Protein AF-A0A7X9G6Z9-F1 (afdb_monomer_lite)

Secondary structure (DSSP, 8-state):
-HHHHGGGGGGEEEEEEEE---TT---EEEEEEEEET--S--SGGGBS-GGGS-TTEEEEEES--TTS-SSB-SSTTHHHHHHHHHHTT-HHHHHHHHHHEEE--EE-TT-BEE----TTTTGGGGG---EEEEESTHHHHHHHHHSPTT--EEEESBHHHHHHHHHTTT-----PPPPPS-SEEEEE--S-HHHHHHHHHHH--SEEEEEE-GGGHHHHHHHHHHHTTTSEEEEEE--TT-HHHHHHHHHHHHHS-TT--EEEE-SSS-HHHHHHHHHHHHHHT-EEEE--TTPPTTEEEEEE--S-TTSPPEEEEEE---S-HHHHTTB-HHHHH-TT--PPTT----HHHHHHHHBPPTT---

Foldseek 3Di:
DVVLCVVQPLQKAKAWEWAPAAPPRHIWTKIKIKTFQDPDDALQVQEPDNPLADPRIGIDMDGDPPPHDSHGDWQQCSLRRNQRVVCSNPVLLRCLRRPAEYETFHADPVFFTHATDCPCVQVCLVVDQHEYEHADDPGQVVSVVRHDDNHHYDHGGGSVRVSQCSNVVNANADADELDAAAAEEEEEAAQQVLQSVLVCQQRQHQEYEYEDEPVCVLVLVLCCVQCCVRHHYHYHYDHLPDLVRLLVVLLVVLPPDPPGQYEYEPQHGDPSNSVSNVNSCLVSQHKYKYCDLPDDQQKIKIWGNVDDSPDDIRIHIYGGGPRPPVQVQFFQSVLSSDPPNGDDPPDRDHNVSVCPSGGDDPPPDD

Sequence (366 aa):
SLRDLLPFADKTAMVVFPLAGQSGHPPALARLYLLQDYPGKSSRDRFTFTTVIPENCAILLAGVPETSGEQIEGDSWQLAARLAQAAIHEPDLRLTLGAAWVCTGAVDVRGAVTQVQLGNKPELTRRSNRRWLLPEDENFADWSRAAEPGANGFAVRNLAEALTYVRECGIVPHQFVFPEDVDELHVLLGNALPPVLAVCMQIFPKRLCLWYSEKTRPHAEVLEKVLDALSKVELHAVPSDNMAVVEVRMRERLLESDGCFRLVNITGGNRMMGFAAMLAARHCRISLVYRDIDAQDEQLEMIDFTNDPNLLPRNGKILGNNCPEKWRKKINWKKLYDRQTQPKPGTAPTPEWLREILWKTDGQNS

pLDDT: mean 86.32, std 11.15, range [38.25, 98.0]

Structure (mmCIF, N/CA/C/O backbone):
data_AF-A0A7X9G6Z9-F1
#
_entry.id   AF-A0A7X9G6Z9-F1
#
loop_
_atom_site.group_PDB
_atom_site.id
_atom_site.type_symbol
_atom_site.label_atom_id
_atom_site.label_alt_id
_atom_site.label_comp_id
_atom_site.label_asym_id
_atom_site.label_entity_id
_atom_site.label_seq_id
_atom_site.pdbx_PDB_ins_code
_atom_site.Cartn_x
_atom_site.Cartn_y
_atom_site.Cartn_z
_atom_site.occupancy
_atom_site.B_iso_or_equiv
_atom_site.auth_seq_id
_atom_site.auth_comp_id
_atom_site.auth_asym_id
_atom_site.auth_atom_id
_atom_site.pdbx_PDB_model_num
ATOM 1 N N . SER A 1 1 ? 16.890 14.102 -39.617 1.00 60.59 1 SER A N 1
ATOM 2 C CA . SER A 1 1 ? 17.101 15.173 -38.619 1.00 60.59 1 SER A CA 1
ATOM 3 C C . SER A 1 1 ? 16.066 15.029 -37.503 1.00 60.59 1 SER A C 1
ATOM 5 O O . SER A 1 1 ? 15.041 14.405 -37.739 1.00 60.59 1 SER A O 1
ATOM 7 N N . LEU A 1 2 ? 16.291 15.578 -36.299 1.00 56.03 2 LEU A N 1
ATOM 8 C CA . LEU A 1 2 ? 15.273 15.568 -35.224 1.00 56.03 2 LEU A CA 1
ATOM 9 C C . LEU A 1 2 ? 13.960 16.250 -35.651 1.00 56.03 2 LEU A C 1
ATOM 11 O O . LEU A 1 2 ? 12.893 15.844 -35.204 1.00 56.03 2 LEU A O 1
ATOM 15 N N . ARG A 1 3 ? 14.027 17.242 -36.554 1.00 69.19 3 ARG A N 1
ATOM 16 C CA . ARG A 1 3 ? 12.840 17.902 -37.119 1.00 69.19 3 ARG A CA 1
ATOM 17 C C . ARG A 1 3 ? 12.003 16.963 -37.985 1.00 69.19 3 ARG A C 1
ATOM 19 O O . ARG A 1 3 ? 10.786 17.077 -37.970 1.00 69.19 3 ARG A O 1
ATOM 26 N N . ASP A 1 4 ? 12.637 16.008 -38.659 1.00 72.12 4 ASP A N 1
ATOM 27 C CA . ASP A 1 4 ? 11.953 15.047 -39.538 1.00 72.12 4 ASP A CA 1
ATOM 28 C C . ASP A 1 4 ? 11.171 13.992 -38.733 1.00 72.12 4 ASP A C 1
ATOM 30 O O . ASP A 1 4 ? 10.306 13.314 -39.277 1.00 72.12 4 ASP A O 1
ATOM 34 N N . LEU A 1 5 ? 11.456 13.868 -37.430 1.00 73.75 5 LEU A N 1
ATOM 35 C CA . LEU A 1 5 ? 10.774 12.954 -36.509 1.00 73.75 5 LEU A CA 1
ATOM 36 C C . LEU A 1 5 ? 9.624 13.625 -35.741 1.00 73.75 5 LEU A C 1
ATOM 38 O O . LEU A 1 5 ? 8.768 12.925 -35.207 1.00 73.75 5 LEU A O 1
ATOM 42 N N . LEU A 1 6 ? 9.572 14.965 -35.697 1.00 78.50 6 LEU A N 1
ATOM 43 C CA . LEU A 1 6 ? 8.518 15.710 -34.992 1.00 78.50 6 LEU A CA 1
ATOM 44 C C . LEU A 1 6 ? 7.095 15.365 -35.465 1.00 78.50 6 LEU A C 1
ATOM 46 O O . LEU A 1 6 ? 6.240 15.205 -34.596 1.00 78.50 6 LEU A O 1
ATOM 50 N N . PRO A 1 7 ? 6.821 15.183 -36.776 1.00 85.19 7 PRO A N 1
ATOM 51 C CA . PRO A 1 7 ? 5.487 14.799 -37.246 1.00 85.19 7 PRO A CA 1
ATOM 52 C C . PRO A 1 7 ? 5.017 13.417 -36.774 1.00 85.19 7 PRO A C 1
ATOM 54 O O . PRO A 1 7 ? 3.853 13.091 -36.953 1.00 85.19 7 PRO A O 1
ATOM 57 N N . PHE A 1 8 ? 5.916 12.606 -36.207 1.00 84.81 8 PHE A N 1
ATOM 58 C CA . PHE A 1 8 ? 5.635 11.255 -35.720 1.00 84.81 8 PHE A CA 1
ATOM 59 C C . PHE A 1 8 ? 5.736 11.156 -34.194 1.00 84.81 8 PHE A C 1
ATOM 61 O O . PHE A 1 8 ? 5.630 10.060 -33.641 1.00 84.81 8 PHE A O 1
ATOM 68 N N . ALA A 1 9 ? 5.979 12.266 -33.487 1.00 82.62 9 ALA A N 1
ATOM 69 C CA . ALA A 1 9 ? 6.211 12.259 -32.043 1.00 82.62 9 ALA A CA 1
ATOM 70 C C . ALA A 1 9 ? 5.008 11.702 -31.259 1.00 82.62 9 ALA A C 1
ATOM 72 O O . ALA A 1 9 ? 5.174 10.983 -30.274 1.00 82.62 9 ALA A O 1
ATOM 73 N N . ASP A 1 10 ? 3.793 11.972 -31.733 1.00 85.69 10 ASP A N 1
ATOM 74 C CA . ASP A 1 10 ? 2.532 11.460 -31.194 1.00 85.69 10 ASP A CA 1
ATOM 75 C C . ASP A 1 10 ? 2.274 9.977 -31.522 1.00 85.69 10 ASP A C 1
ATOM 77 O O . ASP A 1 10 ? 1.371 9.378 -30.938 1.00 85.69 10 ASP A O 1
ATOM 81 N N . LYS A 1 11 ? 3.090 9.380 -32.394 1.00 88.19 11 LYS A N 1
ATOM 82 C CA . LYS A 1 11 ? 3.075 7.969 -32.804 1.00 88.19 11 LYS A CA 1
ATOM 83 C C . LYS A 1 11 ? 4.368 7.230 -32.447 1.00 88.19 11 LYS A C 1
ATOM 85 O O . LYS A 1 11 ? 4.677 6.181 -33.016 1.00 88.19 11 LYS A O 1
ATOM 90 N N . THR A 1 12 ? 5.149 7.797 -31.531 1.00 89.94 12 THR A N 1
ATOM 91 C CA . THR A 1 12 ? 6.453 7.267 -31.137 1.00 89.94 12 THR A CA 1
ATOM 92 C C . THR A 1 12 ? 6.462 6.895 -29.663 1.00 89.94 12 THR A C 1
ATOM 94 O O . THR A 1 12 ? 6.092 7.701 -28.811 1.00 89.94 12 THR A O 1
ATOM 97 N N . ALA A 1 13 ? 6.963 5.705 -29.348 1.00 93.31 13 ALA A N 1
ATOM 98 C CA . ALA A 1 13 ? 7.302 5.307 -27.987 1.00 93.31 13 ALA A CA 1
ATOM 99 C C . ALA A 1 13 ? 8.809 5.074 -27.861 1.00 93.31 13 ALA A C 1
ATOM 101 O O . ALA A 1 13 ? 9.448 4.549 -28.772 1.00 93.31 13 ALA A O 1
ATOM 102 N N . MET A 1 14 ? 9.377 5.456 -26.717 1.00 93.00 14 MET A N 1
ATOM 103 C CA . MET A 1 14 ? 10.774 5.199 -26.380 1.00 93.00 14 MET A CA 1
ATOM 104 C C . MET A 1 14 ? 10.834 4.238 -25.200 1.00 93.00 14 MET A C 1
ATOM 106 O O . MET A 1 14 ? 10.111 4.402 -24.220 1.00 93.00 14 MET A O 1
ATOM 110 N N . VAL A 1 15 ? 11.750 3.284 -25.263 1.00 94.81 15 VAL A N 1
ATOM 111 C CA . VAL A 1 15 ? 12.061 2.379 -24.160 1.00 94.81 15 VAL A CA 1
ATOM 112 C C . VAL A 1 15 ? 13.569 2.183 -24.063 1.00 94.81 15 VAL A C 1
ATOM 114 O O . VAL A 1 15 ? 14.289 2.282 -25.059 1.00 94.81 15 VAL A O 1
ATOM 117 N N . VAL A 1 16 ? 14.061 1.920 -22.856 1.00 95.25 16 VAL A N 1
ATOM 118 C CA . VAL A 1 16 ? 15.476 1.626 -22.609 1.00 95.25 16 VAL A CA 1
ATOM 119 C C . VAL A 1 16 ? 15.638 0.142 -22.322 1.00 95.25 16 VAL A C 1
ATOM 121 O O . VAL A 1 16 ? 14.871 -0.421 -21.544 1.00 95.25 16 VAL A O 1
ATOM 124 N N . PHE A 1 17 ? 16.649 -0.485 -22.916 1.00 94.00 17 PHE A N 1
ATOM 125 C CA . PHE A 1 17 ? 16.982 -1.888 -22.679 1.00 94.00 17 PHE A CA 1
ATOM 126 C C . PHE A 1 17 ? 18.501 -2.067 -22.518 1.00 94.00 17 PHE A C 1
ATOM 128 O O . PHE A 1 17 ? 19.280 -1.250 -23.026 1.00 94.00 17 PHE A O 1
ATOM 135 N N . PRO A 1 18 ? 18.953 -3.103 -21.791 1.00 92.88 18 PRO A N 1
ATOM 136 C CA . PRO A 1 18 ? 20.371 -3.391 -21.651 1.00 92.88 18 PRO A CA 1
ATOM 137 C C . PRO A 1 18 ? 20.918 -4.044 -22.922 1.00 92.88 18 PRO A C 1
ATOM 139 O O . PRO A 1 18 ? 20.377 -5.036 -23.411 1.00 92.88 18 PRO A O 1
ATOM 142 N N . LEU A 1 19 ? 22.028 -3.506 -23.418 1.00 88.44 19 LEU A N 1
ATOM 143 C CA . LEU A 1 19 ? 22.793 -4.053 -24.528 1.00 88.44 19 LEU A CA 1
ATOM 144 C C . LEU A 1 19 ? 24.063 -4.726 -23.990 1.00 88.44 19 LEU A C 1
ATOM 146 O O . LEU A 1 19 ? 24.794 -4.157 -23.168 1.00 88.44 19 LEU A O 1
ATOM 150 N N . ALA A 1 20 ? 24.314 -5.953 -24.448 1.00 83.06 20 ALA A N 1
ATOM 151 C CA . ALA A 1 20 ? 25.543 -6.679 -24.153 1.00 83.06 20 ALA A CA 1
ATOM 152 C C . ALA A 1 20 ? 26.766 -5.930 -24.711 1.00 83.06 20 ALA A C 1
ATOM 154 O O . ALA A 1 20 ? 26.680 -5.266 -25.744 1.00 83.06 20 ALA A O 1
ATOM 155 N N . GLY A 1 21 ? 27.911 -6.036 -24.032 1.00 75.88 21 GLY A N 1
ATOM 156 C CA . GLY A 1 21 ? 29.173 -5.600 -24.628 1.00 75.88 21 GLY A CA 1
ATOM 157 C C . GLY A 1 21 ? 29.530 -6.517 -25.799 1.00 75.88 21 GLY A C 1
ATOM 158 O O . GLY A 1 21 ? 29.488 -7.735 -25.649 1.00 75.88 21 GLY A O 1
ATOM 159 N N . GLN A 1 22 ? 29.861 -5.946 -26.956 1.00 71.69 22 GLN A N 1
ATOM 160 C CA . GLN A 1 22 ? 30.241 -6.687 -28.163 1.00 71.69 22 GLN A CA 1
ATOM 161 C C . GLN A 1 22 ? 31.460 -6.034 -28.820 1.00 71.69 22 GLN A C 1
ATOM 163 O O . GLN A 1 22 ? 31.615 -4.813 -28.774 1.00 71.69 22 GLN A O 1
ATOM 168 N N . SER A 1 23 ? 32.330 -6.845 -29.429 1.00 69.44 23 SER A N 1
ATOM 169 C CA . SER A 1 23 ? 33.489 -6.386 -30.216 1.00 69.44 23 SER A CA 1
ATOM 170 C C . SER A 1 23 ? 34.418 -5.404 -29.481 1.00 69.44 23 SER A C 1
ATOM 172 O O . SER A 1 23 ? 34.897 -4.435 -30.060 1.00 69.44 23 SER A O 1
ATOM 174 N N . GLY A 1 24 ? 34.655 -5.631 -28.184 1.00 68.25 24 GLY A N 1
ATOM 175 C CA . GLY A 1 24 ? 35.504 -4.769 -27.349 1.00 68.25 24 GLY A CA 1
ATOM 176 C C . GLY A 1 24 ? 34.810 -3.524 -26.783 1.00 68.25 24 GLY A C 1
ATOM 177 O O . GLY A 1 24 ? 35.441 -2.759 -26.056 1.00 68.25 24 GLY A O 1
ATOM 178 N N . HIS A 1 25 ? 33.515 -3.325 -27.055 1.00 76.44 25 HIS A N 1
ATOM 179 C CA . HIS A 1 25 ? 32.735 -2.244 -26.455 1.00 76.44 25 HIS A CA 1
ATOM 180 C C . HIS A 1 25 ? 32.121 -2.640 -25.114 1.00 76.44 25 HIS A C 1
ATOM 182 O O . HIS A 1 25 ? 31.661 -3.775 -24.950 1.00 76.44 25 HIS A O 1
ATOM 188 N N . PRO A 1 26 ? 32.058 -1.699 -24.154 1.00 82.50 26 PRO A N 1
ATOM 189 C CA . PRO A 1 26 ? 31.458 -1.973 -22.867 1.00 82.50 26 PRO A CA 1
ATOM 190 C C . PRO A 1 26 ? 29.929 -2.116 -22.974 1.00 82.50 26 PRO A C 1
ATOM 192 O O . PRO A 1 26 ? 29.302 -1.502 -23.842 1.00 82.50 26 PRO A O 1
ATOM 195 N N . PRO A 1 27 ? 29.322 -2.847 -22.025 1.00 86.50 27 PRO A N 1
ATOM 196 C CA . PRO A 1 27 ? 27.894 -2.800 -21.717 1.00 86.50 27 PRO A CA 1
ATOM 197 C C . PRO A 1 27 ? 27.281 -1.396 -21.795 1.00 86.50 27 PRO A C 1
ATOM 199 O O . PRO A 1 27 ? 27.836 -0.440 -21.237 1.00 86.50 27 PRO A O 1
ATOM 202 N N . ALA A 1 28 ? 26.094 -1.274 -22.391 1.00 89.19 28 ALA A N 1
ATOM 203 C CA . ALA A 1 28 ? 25.387 0.003 -22.489 1.00 89.19 28 ALA A CA 1
ATOM 204 C C . ALA A 1 28 ? 23.875 -0.133 -22.266 1.00 89.19 28 ALA A C 1
ATOM 206 O O . ALA A 1 28 ? 23.294 -1.203 -22.420 1.00 89.19 28 ALA A O 1
ATOM 207 N N . LEU A 1 29 ? 23.232 0.984 -21.920 1.00 91.88 29 LEU A N 1
ATOM 208 C CA . LEU A 1 29 ? 21.777 1.118 -21.960 1.00 91.88 29 LEU A CA 1
ATOM 209 C C . LEU A 1 29 ? 21.393 1.750 -23.298 1.00 91.88 29 LEU A C 1
ATOM 211 O O . LEU A 1 29 ? 21.640 2.938 -23.521 1.00 91.88 29 LEU A O 1
ATOM 215 N N . ALA A 1 30 ? 20.810 0.949 -24.184 1.00 91.44 30 ALA A N 1
ATOM 216 C CA . ALA A 1 30 ? 20.367 1.388 -25.497 1.00 91.44 30 ALA A CA 1
ATOM 217 C C . ALA A 1 30 ? 18.920 1.889 -25.437 1.00 91.44 30 ALA A C 1
ATOM 219 O O . ALA A 1 30 ? 18.111 1.432 -24.628 1.00 91.44 30 ALA A O 1
ATOM 220 N N . ARG A 1 31 ? 18.590 2.843 -26.308 1.00 92.38 31 ARG A N 1
ATOM 221 C CA . ARG A 1 31 ? 17.231 3.364 -26.480 1.00 92.38 31 ARG A CA 1
ATOM 222 C C . ARG A 1 31 ? 16.647 2.798 -27.761 1.00 92.38 31 ARG A C 1
ATOM 224 O O . ARG A 1 31 ? 17.235 2.972 -28.829 1.00 92.38 31 ARG A O 1
ATOM 231 N N . LEU A 1 32 ? 15.490 2.164 -27.639 1.00 92.12 32 LEU A N 1
ATOM 232 C CA . LEU A 1 32 ? 14.662 1.737 -28.753 1.00 92.12 32 LEU A CA 1
ATOM 233 C C . LEU A 1 32 ? 13.533 2.750 -28.914 1.00 92.12 32 LEU A C 1
ATOM 235 O O . LEU A 1 32 ? 12.763 2.984 -27.984 1.00 92.12 32 LEU A O 1
ATOM 239 N N . TYR A 1 33 ? 13.453 3.346 -30.096 1.00 91.38 33 TYR A N 1
ATOM 240 C CA . TYR A 1 33 ? 12.330 4.166 -30.521 1.00 91.38 33 TYR A CA 1
ATOM 241 C C . TYR A 1 33 ? 11.495 3.340 -31.483 1.00 91.38 33 TYR A C 1
ATOM 243 O O . TYR A 1 33 ? 12.011 2.875 -32.499 1.00 91.38 33 TYR A O 1
ATOM 251 N N . LEU A 1 34 ? 10.223 3.159 -31.158 1.00 91.69 34 LEU A N 1
ATOM 252 C CA . LEU A 1 34 ? 9.259 2.500 -32.022 1.00 91.69 34 LEU A CA 1
ATOM 253 C C . LEU A 1 34 ? 8.337 3.566 -32.609 1.00 91.69 34 LEU A C 1
ATOM 255 O O . LEU A 1 34 ? 7.691 4.287 -31.851 1.00 91.69 34 LEU A O 1
ATOM 259 N N . LEU A 1 35 ? 8.317 3.681 -33.937 1.00 91.44 35 LEU A N 1
ATOM 260 C CA . LEU A 1 35 ? 7.574 4.704 -34.672 1.00 91.44 35 LEU A CA 1
ATOM 261 C C . LEU A 1 35 ? 6.552 4.035 -35.586 1.00 91.44 35 LEU A C 1
ATOM 263 O O . LEU A 1 35 ? 6.925 3.227 -36.437 1.00 91.44 35 LEU A O 1
ATOM 267 N N . GLN A 1 36 ? 5.280 4.388 -35.440 1.00 89.50 36 GLN A N 1
ATOM 268 C CA . GLN A 1 36 ? 4.219 3.887 -36.313 1.00 89.50 36 GLN A CA 1
ATOM 269 C C . GLN A 1 36 ? 4.151 4.684 -37.626 1.00 89.50 36 GLN A C 1
ATOM 271 O O . GLN A 1 36 ? 4.255 5.911 -37.618 1.00 89.50 36 GLN A O 1
ATOM 276 N N . ASP A 1 37 ? 3.951 3.982 -38.746 1.00 86.62 37 ASP A N 1
ATOM 277 C CA . ASP A 1 37 ? 3.788 4.535 -40.102 1.00 86.62 37 ASP A CA 1
ATOM 278 C C . ASP A 1 37 ? 4.976 5.395 -40.587 1.00 86.62 37 ASP A C 1
ATOM 280 O O . ASP A 1 37 ? 4.817 6.301 -41.408 1.00 86.62 37 ASP A O 1
ATOM 284 N N . TYR A 1 38 ? 6.182 5.140 -40.073 1.00 85.62 38 TYR A N 1
ATOM 285 C CA . TYR A 1 38 ? 7.373 5.908 -40.433 1.00 85.62 38 TYR A CA 1
ATOM 286 C C . TYR A 1 38 ? 7.934 5.474 -41.802 1.00 85.62 38 TYR A C 1
ATOM 288 O O . TYR A 1 38 ? 8.296 4.307 -41.964 1.00 85.62 38 TYR A O 1
ATOM 296 N N . PRO A 1 39 ? 8.081 6.393 -42.778 1.00 79.94 39 PRO A N 1
ATOM 297 C CA . PRO A 1 39 ? 8.507 6.058 -44.140 1.00 79.94 39 PRO A CA 1
ATOM 298 C C . PRO A 1 39 ? 10.034 5.953 -44.314 1.00 79.94 39 PRO A C 1
ATOM 300 O O . PRO A 1 39 ? 10.512 5.670 -45.411 1.00 79.94 39 PRO A O 1
ATOM 303 N N . GLY A 1 40 ? 10.818 6.257 -43.275 1.00 83.12 40 GLY A N 1
ATOM 304 C CA . GLY A 1 40 ? 12.279 6.273 -43.351 1.00 83.12 40 GLY A CA 1
ATOM 305 C C . GLY A 1 40 ? 12.937 4.916 -43.076 1.00 83.12 40 GLY A C 1
ATOM 306 O O . GLY A 1 40 ? 12.281 3.900 -42.860 1.00 83.12 40 GLY A O 1
ATOM 307 N N . LYS A 1 41 ? 14.277 4.906 -43.054 1.00 82.12 41 LYS A N 1
ATOM 308 C CA . LYS A 1 41 ? 15.063 3.693 -42.768 1.00 82.12 41 LYS A CA 1
ATOM 309 C C . LYS A 1 41 ? 14.812 3.188 -41.343 1.00 82.12 41 LYS A C 1
ATOM 311 O O . LYS A 1 41 ? 14.820 3.978 -40.402 1.00 82.12 41 LYS A O 1
ATOM 316 N N . SER A 1 42 ? 14.654 1.874 -41.208 1.00 85.94 42 SER A N 1
ATOM 317 C CA . SER A 1 42 ? 14.444 1.166 -39.943 1.00 85.94 42 SER A CA 1
ATOM 318 C C . SER A 1 42 ? 15.696 0.379 -39.560 1.00 85.94 42 SER A C 1
ATOM 320 O O . SER A 1 42 ? 16.355 -0.203 -40.416 1.00 85.94 42 SER A O 1
ATOM 322 N N . SER A 1 43 ? 15.993 0.312 -38.266 1.00 86.00 43 SER A N 1
ATOM 323 C CA . SER A 1 43 ? 17.024 -0.546 -37.675 1.00 86.00 43 SER A CA 1
ATOM 324 C C . SER A 1 43 ? 16.517 -1.963 -37.380 1.00 86.00 43 SER A C 1
ATOM 326 O O . SER A 1 43 ? 17.190 -2.706 -36.671 1.00 86.00 43 SER A O 1
ATOM 328 N N . ARG A 1 44 ? 15.328 -2.339 -37.876 1.00 82.62 44 ARG A N 1
ATOM 329 C CA . ARG A 1 44 ? 14.713 -3.661 -37.663 1.00 82.62 44 ARG A CA 1
ATOM 330 C C . ARG A 1 44 ? 15.646 -4.816 -38.032 1.00 82.62 44 ARG A C 1
ATOM 332 O O . ARG A 1 44 ? 15.732 -5.765 -37.264 1.00 82.62 44 ARG A O 1
ATOM 339 N N . ASP A 1 45 ? 16.380 -4.696 -39.133 1.00 81.06 45 ASP A N 1
ATOM 340 C CA . ASP A 1 45 ? 17.254 -5.766 -39.644 1.00 81.06 45 ASP A CA 1
ATOM 341 C C . ASP A 1 45 ? 18.489 -6.010 -38.766 1.00 81.06 45 ASP A C 1
ATOM 343 O O . ASP A 1 45 ? 19.183 -7.013 -38.916 1.00 81.06 45 ASP A O 1
ATOM 347 N N . ARG A 1 46 ? 18.746 -5.116 -37.802 1.00 81.81 46 ARG A N 1
ATOM 348 C CA . ARG A 1 46 ? 19.775 -5.323 -36.782 1.00 81.81 46 ARG A CA 1
ATOM 349 C C . ARG A 1 46 ? 19.351 -6.339 -35.724 1.00 81.81 46 ARG A C 1
ATOM 351 O O . ARG A 1 46 ? 20.192 -6.736 -34.934 1.00 81.81 46 ARG A O 1
ATOM 358 N N . PHE A 1 47 ? 18.085 -6.747 -35.657 1.00 80.44 47 PHE A N 1
ATOM 359 C CA . PHE A 1 47 ? 17.601 -7.715 -34.673 1.00 80.44 47 PHE A CA 1
ATOM 360 C C . PHE A 1 47 ? 17.367 -9.079 -35.317 1.00 80.44 47 PHE A C 1
ATOM 362 O O . PHE A 1 47 ? 16.674 -9.186 -36.324 1.00 80.44 47 PHE A O 1
ATOM 369 N N . THR A 1 48 ? 17.892 -10.136 -34.702 1.00 66.25 48 THR A N 1
ATOM 370 C CA . THR A 1 48 ? 17.881 -11.494 -35.269 1.00 66.25 48 THR A CA 1
ATOM 371 C C . THR A 1 48 ? 16.497 -12.172 -35.257 1.00 66.25 48 THR A C 1
ATOM 373 O O . THR A 1 48 ? 16.312 -13.171 -35.945 1.00 66.25 48 THR A O 1
ATOM 376 N N . PHE A 1 49 ? 15.500 -11.624 -34.541 1.00 60.72 49 PHE A N 1
ATOM 377 C CA . PHE A 1 49 ? 14.152 -12.209 -34.397 1.00 60.72 49 PHE A CA 1
ATOM 378 C C . PHE A 1 49 ? 13.041 -11.141 -34.419 1.00 60.72 49 PHE A C 1
ATOM 380 O O . PHE A 1 49 ? 12.629 -10.628 -33.384 1.00 60.72 49 PHE A O 1
ATOM 387 N N . THR A 1 50 ? 12.535 -10.774 -35.600 1.00 59.44 50 THR A N 1
ATOM 388 C CA . THR A 1 50 ? 11.668 -9.587 -35.792 1.00 59.44 50 THR A CA 1
ATOM 389 C C . THR A 1 50 ? 10.158 -9.835 -35.694 1.00 59.44 50 THR A C 1
ATOM 391 O O . THR A 1 50 ? 9.390 -8.873 -35.756 1.00 59.44 50 THR A O 1
ATOM 394 N N . THR A 1 51 ? 9.702 -11.075 -35.475 1.00 62.69 51 THR A N 1
ATOM 395 C CA . THR A 1 51 ? 8.264 -11.444 -35.432 1.00 62.69 51 THR A CA 1
ATOM 396 C C . THR A 1 51 ? 7.475 -10.766 -34.303 1.00 62.69 51 THR A C 1
ATOM 398 O O . THR A 1 51 ? 6.246 -10.777 -34.293 1.00 62.69 51 THR A O 1
ATOM 401 N N . VAL A 1 52 ? 8.178 -10.147 -33.355 1.00 65.50 52 VAL A N 1
ATOM 402 C CA . VAL A 1 52 ? 7.626 -9.458 -32.184 1.00 65.50 52 VAL A CA 1
ATOM 403 C C . VAL A 1 52 ? 7.051 -8.076 -32.538 1.00 65.50 52 VAL A C 1
ATOM 405 O O . VAL A 1 52 ? 6.185 -7.580 -31.819 1.00 65.50 52 VAL A O 1
ATOM 408 N N . ILE A 1 53 ? 7.493 -7.444 -33.633 1.00 74.44 53 ILE A N 1
ATOM 409 C CA . ILE A 1 53 ? 7.166 -6.044 -33.946 1.00 74.44 53 ILE A CA 1
ATOM 410 C C . ILE A 1 53 ? 6.359 -5.952 -35.252 1.00 74.44 53 ILE A C 1
ATOM 412 O O . ILE A 1 53 ? 6.896 -6.332 -36.294 1.00 74.44 53 ILE A O 1
ATOM 416 N N . PRO A 1 54 ? 5.140 -5.371 -35.241 1.00 80.62 54 PRO A N 1
ATOM 417 C CA . PRO A 1 54 ? 4.289 -5.233 -36.426 1.00 80.62 54 PRO A CA 1
ATOM 418 C C . PRO A 1 54 ? 4.972 -4.538 -37.603 1.00 80.62 54 PRO A C 1
ATOM 420 O O . PRO A 1 54 ? 5.682 -3.552 -37.409 1.00 80.62 54 PRO A O 1
ATOM 423 N N . GLU A 1 55 ? 4.721 -4.994 -38.831 1.00 81.31 55 GLU A N 1
ATOM 424 C CA . GLU A 1 55 ? 5.371 -4.474 -40.046 1.00 81.31 55 GLU A CA 1
ATOM 425 C C . GLU A 1 55 ? 5.232 -2.956 -40.212 1.00 81.31 55 GLU A C 1
ATOM 427 O O . GLU A 1 55 ? 6.198 -2.304 -40.606 1.00 81.31 55 GLU A O 1
ATOM 432 N N . ASN A 1 56 ? 4.089 -2.391 -39.806 1.00 84.88 56 ASN A N 1
ATOM 433 C CA . ASN A 1 56 ? 3.795 -0.957 -39.853 1.00 84.88 56 ASN A CA 1
ATOM 434 C C . ASN A 1 56 ? 4.569 -0.106 -38.825 1.00 84.88 56 ASN A C 1
ATOM 436 O O . ASN A 1 56 ? 4.371 1.107 -38.762 1.00 84.88 56 ASN A O 1
ATOM 440 N N . CYS A 1 57 ? 5.424 -0.717 -38.004 1.00 86.94 57 CYS A N 1
ATOM 441 C CA . CYS A 1 57 ? 6.301 -0.020 -37.071 1.00 86.94 57 CYS A CA 1
ATOM 442 C C . CYS A 1 57 ? 7.758 -0.057 -37.552 1.00 86.94 57 CYS A C 1
ATOM 444 O O . CYS A 1 57 ? 8.294 -1.119 -37.877 1.00 86.94 57 CYS A O 1
ATOM 446 N N . ALA A 1 58 ? 8.423 1.095 -37.526 1.00 88.81 58 ALA A N 1
ATOM 447 C CA . ALA A 1 58 ? 9.865 1.214 -37.699 1.00 88.81 58 ALA A CA 1
ATOM 448 C C . ALA A 1 58 ? 10.571 1.276 -36.341 1.00 88.81 58 ALA A C 1
ATOM 450 O O . ALA A 1 58 ? 10.026 1.796 -35.365 1.00 88.81 58 ALA A O 1
ATOM 451 N N . ILE A 1 59 ? 11.807 0.779 -36.292 1.00 88.62 59 ILE A N 1
ATOM 452 C CA . ILE A 1 59 ? 12.655 0.847 -35.102 1.00 88.62 59 ILE A CA 1
ATOM 453 C C . ILE A 1 59 ? 13.805 1.798 -35.382 1.00 88.62 59 ILE A C 1
ATOM 455 O O . ILE A 1 59 ? 14.494 1.637 -36.384 1.00 88.62 59 ILE A O 1
ATOM 459 N N . LEU A 1 60 ? 14.076 2.728 -34.475 1.00 88.75 60 LEU A N 1
ATOM 460 C CA . LEU A 1 60 ? 15.331 3.472 -34.449 1.00 88.75 60 LEU A CA 1
ATOM 461 C C . LEU A 1 60 ? 16.066 3.165 -33.149 1.00 88.75 60 LEU A C 1
ATOM 463 O O . LEU A 1 60 ? 15.457 3.030 -32.087 1.00 88.75 60 LEU A O 1
ATOM 467 N N . LEU A 1 61 ? 17.388 3.058 -33.238 1.00 87.69 61 LEU A N 1
ATOM 468 C CA . LEU A 1 61 ? 18.241 2.758 -32.095 1.00 87.69 61 LEU A CA 1
ATOM 469 C C . LEU A 1 61 ? 19.166 3.926 -31.807 1.00 87.69 61 LEU A C 1
ATOM 471 O O . LEU A 1 61 ? 19.767 4.487 -32.721 1.00 87.69 61 LEU A O 1
ATOM 475 N N . ALA A 1 62 ? 19.303 4.260 -30.529 1.00 85.94 62 ALA A N 1
ATOM 476 C CA . ALA A 1 62 ? 20.278 5.229 -30.051 1.00 85.94 62 ALA A CA 1
ATOM 477 C C . ALA A 1 62 ? 21.043 4.679 -28.845 1.00 85.94 62 ALA A C 1
ATOM 479 O O . ALA A 1 62 ? 20.558 3.807 -28.125 1.00 85.94 62 ALA A O 1
ATOM 480 N N . GLY A 1 63 ? 22.244 5.211 -28.608 1.00 79.38 63 GLY A N 1
ATOM 481 C CA . GLY A 1 63 ? 23.129 4.714 -27.547 1.00 79.38 63 GLY A CA 1
ATOM 482 C C . GLY A 1 63 ? 23.788 3.370 -27.874 1.00 79.38 63 GLY A C 1
ATOM 483 O O . GLY A 1 63 ? 24.360 2.744 -26.988 1.00 79.38 63 GLY A O 1
ATOM 484 N N . VAL A 1 64 ? 23.711 2.941 -29.136 1.00 77.69 64 VAL A N 1
ATOM 485 C CA . VAL A 1 64 ? 24.455 1.802 -29.675 1.00 77.69 64 VAL A CA 1
ATOM 486 C C . VAL A 1 64 ? 25.773 2.342 -30.251 1.00 77.69 64 VAL A C 1
ATOM 488 O O . VAL A 1 64 ? 25.705 3.278 -31.050 1.00 77.69 64 VAL A O 1
ATOM 491 N N . PRO A 1 65 ? 26.953 1.824 -29.857 1.00 68.62 65 PRO A N 1
ATOM 492 C CA . PRO A 1 65 ? 28.232 2.253 -30.426 1.00 68.62 65 PRO A CA 1
ATOM 493 C C . PRO A 1 65 ? 28.240 2.097 -31.953 1.00 68.62 65 PRO A C 1
ATOM 495 O O . PRO A 1 65 ? 27.781 1.077 -32.459 1.00 68.62 65 PRO A O 1
ATOM 498 N N . GLU A 1 66 ? 28.780 3.074 -32.688 1.00 61.16 66 GLU A N 1
ATOM 499 C CA . GLU A 1 66 ? 28.814 3.071 -34.167 1.00 61.16 66 GLU A CA 1
ATOM 500 C C . GLU A 1 66 ? 29.534 1.843 -34.759 1.00 61.16 66 GLU A C 1
ATOM 502 O O . GLU A 1 66 ? 29.296 1.468 -35.901 1.00 61.16 66 GLU A O 1
ATOM 507 N N . THR A 1 67 ? 30.373 1.193 -33.953 1.00 51.91 67 THR A N 1
ATOM 508 C CA . THR A 1 67 ? 31.216 0.037 -34.281 1.00 51.91 67 THR A CA 1
ATOM 509 C C . THR A 1 67 ? 30.724 -1.289 -33.687 1.00 51.91 67 THR A C 1
ATOM 511 O O . THR A 1 67 ? 31.380 -2.314 -33.864 1.00 51.91 67 THR A O 1
ATOM 514 N N . SER A 1 68 ? 29.580 -1.311 -32.983 1.00 57.25 68 SER A N 1
ATOM 515 C CA . SER A 1 68 ? 28.910 -2.580 -32.649 1.00 57.25 68 SER A CA 1
ATOM 516 C C . SER A 1 68 ? 28.560 -3.302 -33.953 1.00 57.25 68 SER A C 1
ATOM 518 O O . SER A 1 68 ? 28.165 -2.617 -34.898 1.00 57.25 68 SER A O 1
ATOM 520 N N . GLY A 1 69 ? 28.661 -4.633 -34.009 1.00 59.34 69 GLY A N 1
ATOM 521 C CA . GLY A 1 69 ? 28.308 -5.400 -35.208 1.00 59.34 69 GLY A CA 1
ATOM 522 C C . GLY A 1 69 ? 26.942 -5.015 -35.803 1.00 59.34 69 GLY A C 1
ATOM 523 O O . GLY A 1 69 ? 26.081 -4.421 -35.138 1.00 59.34 69 GLY A O 1
ATOM 524 N N . GLU A 1 70 ? 26.732 -5.344 -37.081 1.00 65.75 70 GLU A N 1
ATOM 525 C CA . GLU A 1 70 ? 25.471 -5.033 -37.768 1.00 65.75 70 GLU A CA 1
ATOM 526 C C . GLU A 1 70 ? 24.258 -5.616 -37.018 1.00 65.75 70 GLU A C 1
ATOM 528 O O . GLU A 1 70 ? 23.211 -4.968 -36.968 1.00 65.75 70 GLU A O 1
ATOM 533 N N . GLN A 1 71 ? 24.431 -6.756 -36.333 1.00 77.62 71 GLN A N 1
ATOM 534 C CA . GLN A 1 71 ? 23.390 -7.451 -35.574 1.00 77.62 71 GLN A CA 1
ATOM 535 C C . GLN A 1 71 ? 23.535 -7.318 -34.048 1.00 77.62 71 GLN A C 1
ATOM 537 O O . GLN A 1 71 ? 24.619 -7.443 -33.485 1.00 77.62 71 GLN A O 1
ATOM 542 N N . ILE A 1 72 ? 22.403 -7.104 -33.380 1.00 79.56 72 ILE A N 1
ATOM 543 C CA . ILE A 1 72 ? 22.205 -7.166 -31.933 1.00 79.56 72 ILE A CA 1
ATOM 544 C C . ILE A 1 72 ? 21.753 -8.581 -31.589 1.00 79.56 72 ILE A C 1
ATOM 546 O O 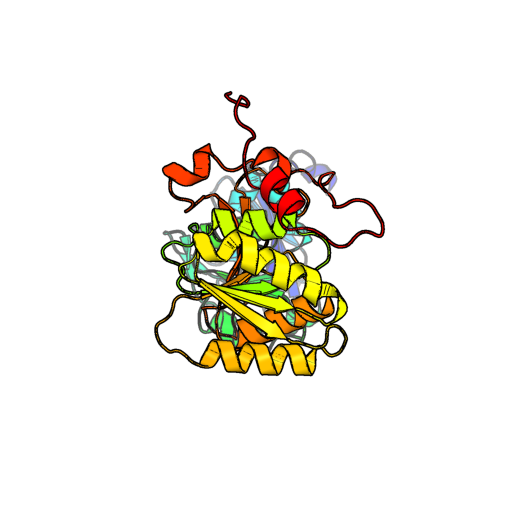. ILE A 1 72 ? 20.697 -9.028 -32.037 1.00 79.56 72 ILE A O 1
ATOM 550 N N . GLU A 1 73 ? 22.543 -9.265 -30.770 1.00 77.50 73 GLU A N 1
ATOM 551 C CA . GLU A 1 73 ? 22.283 -10.646 -30.373 1.00 77.50 73 GLU A CA 1
ATOM 552 C C . GLU A 1 73 ? 21.402 -10.738 -29.118 1.00 77.50 73 GLU A C 1
ATOM 554 O O . GLU A 1 73 ? 21.434 -9.879 -28.229 1.00 77.50 73 GLU A O 1
ATOM 559 N N . GLY A 1 74 ? 20.660 -11.844 -29.029 1.00 82.81 74 GLY A N 1
ATOM 560 C CA . GLY A 1 74 ? 19.856 -12.218 -27.869 1.00 82.81 74 GLY A CA 1
ATOM 561 C C . GLY A 1 74 ? 18.497 -11.523 -27.779 1.00 82.81 74 GLY A C 1
ATOM 562 O O . GLY A 1 74 ? 18.182 -10.585 -28.507 1.00 82.81 74 GLY A O 1
ATOM 563 N N . ASP A 1 75 ? 17.690 -11.983 -26.824 1.00 88.38 75 ASP A N 1
ATOM 564 C CA . ASP A 1 75 ? 16.261 -11.643 -26.742 1.00 88.38 75 ASP A CA 1
ATOM 565 C C . ASP A 1 75 ? 15.931 -10.595 -25.677 1.00 88.38 75 ASP A C 1
ATOM 567 O O . ASP A 1 75 ? 14.773 -10.260 -25.444 1.00 88.38 75 ASP A O 1
ATOM 571 N N . SER A 1 76 ? 16.955 -10.022 -25.037 1.00 89.06 76 SER A N 1
ATOM 572 C CA . SER A 1 76 ? 16.802 -9.073 -23.923 1.00 89.06 76 SER A CA 1
ATOM 573 C C . SER A 1 76 ? 16.012 -7.807 -24.278 1.00 89.06 76 SER A C 1
ATOM 575 O O . SER A 1 76 ? 15.569 -7.113 -23.367 1.00 89.06 76 SER A O 1
ATOM 577 N N . TRP A 1 77 ? 15.851 -7.498 -25.565 1.00 90.75 77 TRP A N 1
ATOM 578 C CA . TRP A 1 77 ? 15.146 -6.323 -26.079 1.00 90.75 77 TRP A CA 1
ATOM 579 C C . TRP A 1 77 ? 13.649 -6.568 -26.344 1.00 90.75 77 TRP A C 1
ATOM 581 O O . TRP A 1 77 ? 12.904 -5.602 -26.512 1.00 90.75 77 TRP A O 1
ATOM 591 N N . GLN A 1 78 ? 13.181 -7.822 -26.388 1.00 92.19 78 GLN A N 1
ATOM 592 C CA . GLN A 1 78 ? 11.825 -8.144 -26.854 1.00 92.19 78 GLN A CA 1
ATOM 593 C C . GLN A 1 78 ? 10.736 -7.581 -25.928 1.00 92.19 78 GLN A C 1
ATOM 595 O O . GLN A 1 78 ? 9.767 -6.991 -26.411 1.00 92.19 78 GLN A O 1
ATOM 600 N N . LEU A 1 79 ? 10.917 -7.679 -24.603 1.00 93.88 79 LEU A N 1
ATOM 601 C CA . LEU A 1 79 ? 10.015 -7.056 -23.625 1.00 93.88 79 LEU A CA 1
ATOM 602 C C . LEU A 1 79 ? 9.927 -5.543 -23.837 1.00 93.88 79 LEU A C 1
ATOM 604 O O . LEU A 1 79 ? 8.835 -4.978 -23.869 1.00 93.88 79 LEU A O 1
ATOM 608 N N . ALA A 1 80 ? 11.074 -4.895 -24.037 1.00 94.12 80 ALA A N 1
ATOM 609 C CA . ALA A 1 80 ? 11.132 -3.464 -24.288 1.00 94.12 80 ALA A CA 1
ATOM 610 C C . ALA A 1 80 ? 10.319 -3.095 -25.543 1.00 94.12 80 ALA A C 1
ATOM 612 O O . ALA A 1 80 ? 9.471 -2.205 -25.493 1.00 94.12 80 ALA A O 1
ATOM 613 N N . ALA A 1 81 ? 10.512 -3.824 -26.645 1.00 91.81 81 ALA A N 1
ATOM 614 C CA . ALA A 1 81 ? 9.787 -3.593 -27.891 1.00 91.81 81 ALA A CA 1
ATOM 615 C C . ALA A 1 81 ? 8.264 -3.757 -27.748 1.00 91.81 81 ALA A C 1
ATOM 617 O O . ALA A 1 81 ? 7.511 -2.920 -28.246 1.00 91.81 81 ALA A O 1
ATOM 618 N N . ARG A 1 82 ? 7.798 -4.790 -27.034 1.00 91.38 82 ARG A N 1
ATOM 619 C CA . ARG A 1 82 ? 6.365 -5.007 -26.770 1.00 91.38 82 ARG A CA 1
ATOM 620 C C . ARG A 1 82 ? 5.752 -3.904 -25.907 1.00 91.38 82 ARG A C 1
ATOM 622 O O . ARG A 1 82 ? 4.644 -3.454 -26.189 1.00 91.38 82 ARG A O 1
ATOM 629 N N . LEU A 1 83 ? 6.474 -3.433 -24.890 1.00 93.75 83 LEU A N 1
ATOM 630 C CA . LEU A 1 83 ? 6.028 -2.307 -24.062 1.00 93.75 83 LEU A CA 1
ATOM 631 C C . LEU A 1 83 ? 5.965 -1.006 -24.867 1.00 93.75 83 LEU A C 1
ATOM 633 O O . LEU A 1 83 ? 5.000 -0.256 -24.740 1.00 93.75 83 LEU A O 1
ATOM 637 N N . ALA A 1 84 ? 6.946 -0.762 -25.741 1.00 93.38 84 ALA A N 1
ATOM 638 C CA . ALA A 1 84 ? 6.917 0.377 -26.651 1.00 93.38 84 ALA A CA 1
ATOM 639 C C . ALA A 1 84 ? 5.711 0.302 -27.602 1.00 93.38 84 ALA A C 1
ATOM 641 O O . ALA A 1 84 ? 5.038 1.308 -27.802 1.00 93.38 84 ALA A O 1
ATOM 642 N N . GLN A 1 85 ? 5.386 -0.884 -28.126 1.00 91.25 85 GLN A N 1
ATOM 643 C CA . GLN A 1 85 ? 4.215 -1.097 -28.983 1.00 91.25 85 GLN A CA 1
ATOM 644 C C . GLN A 1 85 ? 2.907 -0.712 -28.283 1.00 91.25 85 GLN A C 1
ATOM 646 O O . GLN A 1 85 ? 2.095 0.001 -28.866 1.00 91.25 85 GLN A O 1
ATOM 651 N N . ALA A 1 86 ? 2.713 -1.135 -27.032 1.00 89.56 86 ALA A N 1
ATOM 652 C CA . ALA A 1 86 ? 1.545 -0.734 -26.249 1.00 89.56 86 ALA A CA 1
ATOM 653 C C . ALA A 1 86 ? 1.534 0.783 -25.976 1.00 89.56 86 ALA A C 1
ATOM 655 O O . ALA A 1 86 ? 0.514 1.449 -26.144 1.00 89.56 86 ALA A O 1
ATOM 656 N N . ALA A 1 87 ? 2.693 1.354 -25.633 1.00 91.81 87 ALA A N 1
ATOM 657 C CA . ALA A 1 87 ? 2.825 2.772 -25.317 1.00 91.81 87 ALA A CA 1
ATOM 658 C C . ALA A 1 87 ? 2.555 3.706 -26.509 1.00 91.81 87 ALA A C 1
ATOM 660 O O . ALA A 1 87 ? 2.141 4.844 -26.291 1.00 91.81 87 ALA A O 1
ATOM 661 N N . ILE A 1 88 ? 2.709 3.260 -27.764 1.00 89.19 88 ILE A N 1
ATOM 662 C CA . ILE A 1 88 ? 2.393 4.087 -28.946 1.00 89.19 88 ILE A CA 1
ATOM 663 C C . ILE A 1 88 ? 0.979 4.667 -28.870 1.00 89.19 88 ILE A C 1
ATOM 665 O O . ILE A 1 88 ? 0.774 5.779 -29.338 1.00 89.19 88 ILE A O 1
ATOM 669 N N . HIS A 1 89 ? 0.018 4.001 -28.231 1.00 85.62 89 HIS A N 1
ATOM 670 C CA . HIS A 1 89 ? -1.361 4.490 -28.134 1.00 85.62 89 HIS A CA 1
ATOM 671 C C . HIS A 1 89 ? -1.716 5.128 -26.778 1.00 85.62 89 HIS A C 1
ATOM 673 O O . HIS A 1 89 ? -2.832 5.610 -26.613 1.00 85.62 89 HIS A O 1
ATOM 679 N N . GLU A 1 90 ? -0.770 5.206 -25.836 1.00 88.12 90 GLU A N 1
ATOM 680 C CA . GLU A 1 90 ? -0.986 5.700 -24.467 1.00 88.12 90 GLU A CA 1
ATOM 681 C C . GLU A 1 90 ? 0.035 6.804 -24.109 1.00 88.12 90 GLU A C 1
ATOM 683 O O . GLU A 1 90 ? 1.146 6.488 -23.678 1.00 88.12 90 GLU A O 1
ATOM 688 N N . PRO A 1 91 ? -0.290 8.104 -24.276 1.00 84.25 91 PRO A N 1
ATOM 689 C CA . PRO A 1 91 ? 0.663 9.208 -24.093 1.00 84.25 91 PRO A CA 1
ATOM 690 C C . PRO A 1 91 ? 1.415 9.206 -22.752 1.00 84.25 91 PRO A C 1
ATOM 692 O O . PRO A 1 91 ? 2.642 9.337 -22.740 1.00 84.25 91 PRO A O 1
ATOM 695 N N . ASP A 1 92 ? 0.708 8.987 -21.640 1.00 81.31 92 ASP A N 1
ATOM 696 C CA . ASP A 1 92 ? 1.294 8.958 -20.290 1.00 81.31 92 ASP A CA 1
ATOM 697 C C . ASP A 1 92 ? 2.278 7.790 -20.113 1.00 81.31 92 ASP A C 1
ATOM 699 O O . ASP A 1 92 ? 3.331 7.914 -19.470 1.00 81.31 92 ASP A O 1
ATOM 703 N N . LEU A 1 93 ? 1.977 6.660 -20.761 1.00 86.38 93 LEU A N 1
ATOM 704 C CA . LEU A 1 93 ? 2.818 5.473 -20.743 1.00 86.38 93 LEU A CA 1
ATOM 705 C C . LEU A 1 93 ? 4.131 5.710 -21.500 1.00 86.38 93 LEU A C 1
ATOM 707 O O . LEU A 1 93 ? 5.183 5.274 -21.034 1.00 86.38 93 LEU A O 1
ATOM 711 N N . ARG A 1 94 ? 4.110 6.448 -22.621 1.00 88.75 94 ARG A N 1
ATOM 712 C CA . ARG A 1 94 ? 5.317 6.760 -23.421 1.00 88.75 94 ARG A CA 1
ATOM 713 C C . ARG A 1 94 ? 6.364 7.502 -22.605 1.00 88.75 94 ARG A C 1
ATOM 715 O O . ARG A 1 94 ? 7.542 7.142 -22.637 1.00 88.75 94 ARG A O 1
ATOM 722 N N . LEU A 1 95 ? 5.927 8.544 -21.895 1.00 84.56 95 LEU A N 1
ATOM 723 C CA . LEU A 1 95 ? 6.806 9.370 -21.071 1.00 84.56 95 LEU A CA 1
ATOM 724 C C . LEU A 1 95 ? 7.392 8.541 -19.935 1.00 84.56 95 LEU A C 1
ATOM 726 O O . LEU A 1 95 ? 8.609 8.525 -19.743 1.00 84.56 95 LEU A O 1
ATOM 730 N N . THR A 1 96 ? 6.539 7.802 -19.229 1.00 88.25 96 THR A N 1
ATOM 731 C CA . THR A 1 96 ? 6.954 7.009 -18.074 1.00 88.25 96 THR A CA 1
ATOM 732 C C . THR A 1 96 ? 7.936 5.910 -18.474 1.00 88.25 96 THR A C 1
ATOM 734 O O . THR A 1 96 ? 9.009 5.797 -17.873 1.00 88.25 96 THR A O 1
ATOM 737 N N . LEU A 1 97 ? 7.623 5.155 -19.532 1.00 93.31 97 LEU A N 1
ATOM 738 C CA . LEU A 1 97 ? 8.464 4.086 -20.075 1.00 93.31 97 LEU A CA 1
ATOM 739 C C . LEU A 1 97 ? 9.854 4.609 -20.472 1.00 93.31 97 LEU A C 1
ATOM 741 O O . LEU A 1 97 ? 10.875 4.084 -20.023 1.00 93.31 97 LEU A O 1
ATOM 745 N N . GLY A 1 98 ? 9.904 5.688 -21.257 1.00 88.12 98 GLY A N 1
ATOM 746 C CA . GLY A 1 98 ? 11.152 6.253 -21.768 1.00 88.12 98 GLY A CA 1
ATOM 747 C C . GLY A 1 9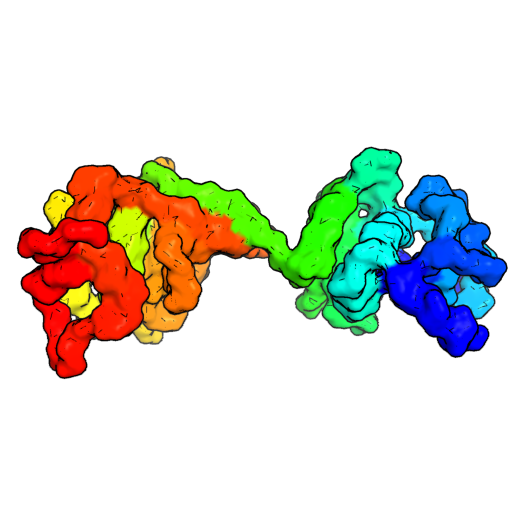8 ? 11.991 6.977 -20.714 1.00 88.12 98 GLY A C 1
ATOM 748 O O . GLY A 1 98 ? 13.221 6.998 -20.818 1.00 88.12 98 GLY A O 1
ATOM 749 N N . ALA A 1 99 ? 11.380 7.548 -19.674 1.00 87.88 99 ALA A N 1
ATOM 750 C CA . ALA A 1 99 ? 12.084 8.335 -18.659 1.00 87.88 99 ALA A CA 1
ATOM 751 C C . ALA A 1 99 ? 12.581 7.506 -17.467 1.00 87.88 99 ALA A C 1
ATOM 753 O O . ALA A 1 99 ? 13.679 7.761 -16.971 1.00 87.88 99 ALA A O 1
ATOM 754 N N . ALA A 1 100 ? 11.805 6.516 -17.021 1.00 89.94 100 ALA A N 1
ATOM 755 C CA . ALA A 1 100 ? 11.991 5.929 -15.695 1.00 89.94 100 ALA A CA 1
ATOM 756 C C . ALA A 1 100 ? 12.337 4.437 -15.684 1.00 89.94 100 ALA A C 1
ATOM 758 O O . ALA A 1 100 ? 12.710 3.925 -14.629 1.00 89.94 100 ALA A O 1
ATOM 759 N N . TRP A 1 101 ? 12.231 3.745 -16.821 1.00 95.12 101 TRP A N 1
ATOM 760 C CA . TRP A 1 101 ? 12.357 2.289 -16.874 1.00 95.12 101 TRP A CA 1
ATOM 761 C C . TRP A 1 101 ? 13.528 1.816 -17.735 1.00 95.12 101 TRP A C 1
ATOM 763 O O . TRP A 1 101 ? 13.925 2.486 -18.692 1.00 95.12 101 TRP A O 1
ATOM 773 N N . VAL A 1 102 ? 14.081 0.663 -17.357 1.00 96.00 102 VAL A N 1
ATOM 774 C CA . VAL A 1 102 ? 14.929 -0.226 -18.158 1.00 96.00 102 VAL A CA 1
ATOM 775 C C . VAL A 1 102 ? 14.223 -1.576 -18.210 1.00 96.00 102 VAL A C 1
ATOM 777 O O . VAL A 1 102 ? 13.846 -2.117 -17.175 1.00 96.00 102 VAL A O 1
ATOM 780 N N . CYS A 1 103 ? 14.000 -2.107 -19.405 1.00 96.19 103 CYS A N 1
ATOM 781 C CA . CYS A 1 103 ? 13.216 -3.321 -19.608 1.00 96.19 103 CYS A CA 1
ATOM 782 C C . CYS A 1 103 ? 14.097 -4.419 -20.189 1.00 96.19 103 CYS A C 1
ATOM 784 O O . CYS A 1 103 ? 14.812 -4.185 -21.167 1.00 96.19 103 CYS A O 1
ATOM 786 N N . THR A 1 104 ? 14.038 -5.617 -19.611 1.00 95.12 104 THR A N 1
ATOM 787 C CA . THR A 1 104 ? 14.740 -6.773 -20.155 1.00 95.12 104 THR A CA 1
ATOM 788 C C . THR A 1 104 ? 13.930 -8.051 -20.027 1.00 95.12 104 THR A C 1
ATOM 790 O O . THR A 1 104 ? 13.281 -8.274 -19.015 1.00 95.12 104 THR A O 1
ATOM 793 N N . GLY A 1 105 ? 13.953 -8.876 -21.068 1.00 93.75 105 GLY A N 1
ATOM 794 C CA . GLY A 1 105 ? 13.232 -10.144 -21.099 1.00 93.75 105 GLY A CA 1
ATOM 795 C C . GLY A 1 105 ? 12.860 -10.540 -22.519 1.00 93.75 105 GLY 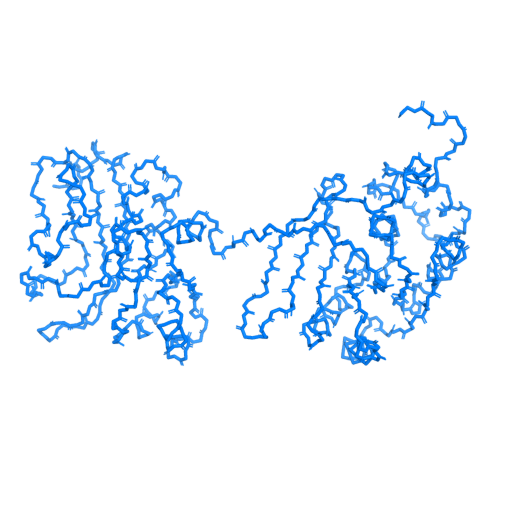A C 1
ATOM 796 O O . GLY A 1 105 ? 12.691 -9.672 -23.382 1.00 93.75 105 GLY A O 1
ATOM 797 N N . ALA A 1 106 ? 12.739 -11.844 -22.733 1.00 92.12 106 ALA A N 1
ATOM 798 C CA . ALA A 1 106 ? 12.175 -12.423 -23.941 1.00 92.12 106 ALA A CA 1
ATOM 799 C C . ALA A 1 106 ? 10.648 -12.479 -23.798 1.00 92.12 106 ALA A C 1
ATOM 801 O O . ALA A 1 106 ? 10.140 -12.508 -22.675 1.00 92.12 106 ALA A O 1
ATOM 802 N N . VAL A 1 107 ? 9.906 -12.443 -24.907 1.00 90.25 107 VAL A N 1
ATOM 803 C CA . VAL A 1 107 ? 8.438 -12.491 -24.869 1.00 90.25 107 VAL A CA 1
ATOM 804 C C . VAL A 1 107 ? 7.913 -13.488 -25.883 1.00 90.25 107 VAL A C 1
ATOM 806 O O . VAL A 1 107 ? 8.151 -13.349 -27.083 1.00 90.25 107 VAL A O 1
ATOM 809 N N . ASP A 1 108 ? 7.148 -14.464 -25.405 1.00 86.06 108 ASP A N 1
ATOM 810 C CA . ASP A 1 108 ? 6.542 -15.466 -26.271 1.00 86.06 108 ASP A CA 1
ATOM 811 C C . ASP A 1 108 ? 5.309 -14.928 -27.029 1.00 86.06 108 ASP A C 1
ATOM 813 O O . ASP A 1 108 ? 4.854 -13.791 -26.865 1.00 86.06 108 ASP A O 1
ATOM 817 N N . VAL A 1 109 ? 4.728 -15.770 -27.886 1.00 82.19 109 VAL A N 1
ATOM 818 C CA . VAL A 1 109 ? 3.530 -15.419 -28.670 1.00 82.19 109 VAL A CA 1
ATOM 819 C C . VAL A 1 109 ? 2.277 -15.189 -27.818 1.00 82.19 109 VAL A C 1
ATOM 821 O O . VAL A 1 109 ? 1.331 -14.567 -28.295 1.00 82.19 109 VAL A O 1
ATOM 824 N N . ARG A 1 110 ? 2.250 -15.681 -26.574 1.00 80.69 110 ARG A N 1
ATOM 825 C CA . ARG A 1 110 ? 1.143 -15.516 -25.620 1.00 80.69 110 ARG A CA 1
ATOM 826 C C . ARG A 1 110 ? 1.329 -14.288 -24.727 1.00 80.69 110 ARG A C 1
ATOM 828 O O . ARG A 1 110 ? 0.430 -13.964 -23.955 1.00 80.69 110 ARG A O 1
ATOM 835 N N . GLY A 1 111 ? 2.462 -13.596 -24.839 1.00 80.12 111 GLY A N 1
ATOM 836 C CA . GLY A 1 111 ? 2.800 -12.446 -24.009 1.00 80.12 111 GLY A CA 1
ATOM 837 C C . GLY A 1 111 ? 3.382 -12.816 -22.644 1.00 80.12 111 GLY A C 1
ATOM 838 O O . GLY A 1 111 ? 3.429 -11.948 -21.771 1.00 80.12 111 GLY A O 1
ATOM 839 N N . ALA A 1 112 ? 3.816 -14.063 -22.441 1.00 87.19 112 ALA A N 1
ATOM 840 C CA . ALA A 1 112 ? 4.596 -14.449 -21.272 1.00 87.19 112 ALA A CA 1
ATOM 841 C C . ALA A 1 112 ? 6.026 -13.912 -21.401 1.00 87.19 112 ALA A C 1
ATOM 843 O O . ALA A 1 112 ? 6.621 -13.955 -22.479 1.00 87.19 112 ALA A O 1
ATOM 844 N N . VAL A 1 113 ? 6.562 -13.389 -20.300 1.00 90.69 113 VAL A N 1
ATOM 845 C CA . VAL A 1 113 ? 7.940 -12.904 -20.218 1.00 90.69 113 VAL A CA 1
ATOM 846 C C . VAL A 1 113 ? 8.818 -14.056 -19.762 1.00 90.69 113 VAL A C 1
ATOM 848 O O . VAL A 1 113 ? 8.618 -14.599 -18.679 1.00 90.69 113 VAL A O 1
ATOM 851 N N . THR A 1 114 ? 9.788 -14.426 -20.589 1.00 91.62 114 THR A N 1
ATOM 852 C CA . THR A 1 114 ? 10.692 -15.543 -20.325 1.00 91.62 114 THR A CA 1
ATOM 853 C C . THR A 1 114 ? 12.100 -15.064 -20.005 1.00 91.62 114 THR A C 1
ATOM 855 O O . THR A 1 114 ? 12.506 -13.937 -20.318 1.00 91.62 114 THR A O 1
ATOM 858 N N . GLN A 1 115 ? 12.846 -15.958 -19.362 1.00 91.62 115 GLN A N 1
ATOM 859 C CA . GLN A 1 115 ? 14.209 -15.722 -18.915 1.00 91.62 115 GLN A CA 1
ATOM 860 C C . GLN A 1 115 ? 15.149 -15.326 -20.058 1.00 91.62 115 GLN A C 1
ATOM 862 O O . GLN A 1 115 ? 14.985 -15.722 -21.213 1.00 91.62 115 GLN A O 1
ATOM 867 N N . VAL A 1 116 ? 16.160 -14.535 -19.703 1.00 91.19 116 VAL A N 1
ATOM 868 C CA . VAL A 1 116 ? 17.240 -14.101 -20.594 1.00 91.19 116 VAL A CA 1
ATOM 869 C C . VAL A 1 116 ? 18.556 -14.127 -19.842 1.00 91.19 116 VAL A C 1
ATOM 871 O O . VAL A 1 116 ? 18.608 -13.861 -18.642 1.00 91.19 116 VAL A O 1
ATOM 874 N N . GLN A 1 117 ? 19.652 -14.348 -20.563 1.00 89.25 117 GLN A N 1
ATOM 875 C CA . GLN A 1 117 ? 20.982 -14.310 -19.965 1.00 89.25 117 GLN A CA 1
ATOM 876 C C . GLN A 1 117 ? 21.221 -12.974 -19.250 1.00 89.25 117 GLN A C 1
ATOM 878 O O . GLN A 1 117 ? 21.165 -11.913 -19.876 1.00 89.25 117 GLN A O 1
ATOM 883 N N . LEU A 1 118 ? 21.499 -13.008 -17.943 1.00 86.19 118 LEU A N 1
ATOM 884 C CA . LEU A 1 118 ? 21.705 -11.786 -17.165 1.00 86.19 118 LEU A CA 1
ATOM 885 C C . LEU A 1 118 ? 22.977 -11.041 -17.566 1.00 86.19 118 LEU A C 1
ATOM 887 O O . LEU A 1 118 ? 22.920 -9.837 -17.808 1.00 86.19 118 LEU A O 1
ATOM 891 N N . GLY A 1 119 ? 24.097 -11.756 -17.687 1.00 86.25 119 GLY A N 1
ATOM 892 C CA . GLY A 1 119 ? 25.379 -11.192 -18.109 1.00 86.25 119 GLY A CA 1
ATOM 893 C C . GLY A 1 119 ? 25.735 -9.909 -17.351 1.00 86.25 119 GLY A C 1
ATOM 894 O O . GLY A 1 119 ? 25.835 -9.895 -16.131 1.00 86.25 119 GLY A O 1
ATOM 895 N N . ASN A 1 120 ? 25.874 -8.815 -18.094 1.00 84.00 120 ASN A N 1
ATOM 896 C CA . ASN A 1 120 ? 26.269 -7.482 -17.632 1.00 84.00 120 ASN A CA 1
ATOM 897 C C . ASN A 1 120 ? 25.134 -6.627 -17.022 1.00 84.00 120 ASN A C 1
ATOM 899 O O . ASN A 1 120 ? 25.369 -5.482 -16.632 1.00 84.00 120 ASN A O 1
ATOM 903 N N . LYS A 1 121 ? 23.889 -7.118 -16.978 1.00 92.06 121 LYS A N 1
ATOM 904 C CA . LYS A 1 121 ? 22.725 -6.328 -16.533 1.00 92.06 121 LYS A CA 1
ATOM 905 C C . LYS A 1 121 ? 22.840 -5.804 -15.093 1.00 92.06 121 LYS A C 1
ATOM 907 O O . LYS A 1 121 ? 22.472 -4.646 -14.893 1.00 92.06 121 LYS A O 1
ATOM 912 N N . PRO A 1 122 ? 23.357 -6.565 -14.106 1.00 91.44 122 PRO A N 1
ATOM 913 C CA . PRO A 1 122 ? 23.567 -6.035 -12.758 1.00 91.44 122 PRO A CA 1
ATOM 914 C C . PRO A 1 122 ? 24.591 -4.891 -12.719 1.00 91.44 122 PRO A C 1
ATOM 916 O O . PRO A 1 122 ? 24.390 -3.905 -12.025 1.00 91.44 122 PRO A O 1
ATOM 919 N N . GLU A 1 123 ? 25.656 -4.941 -13.524 1.00 90.00 123 GLU A N 1
ATOM 920 C CA . GLU A 1 123 ? 26.676 -3.878 -13.551 1.00 90.00 123 GLU A CA 1
ATOM 921 C C . GLU A 1 123 ? 26.129 -2.553 -14.098 1.00 90.00 123 GLU A C 1
ATOM 923 O O . GLU A 1 123 ? 26.559 -1.466 -13.702 1.00 90.00 123 GLU A O 1
ATOM 928 N N . LEU A 1 124 ? 25.156 -2.634 -15.008 1.00 91.31 124 LEU A N 1
ATOM 929 C CA . LEU A 1 124 ? 24.515 -1.471 -15.611 1.00 91.31 124 LEU A CA 1
ATOM 930 C C . LEU A 1 124 ? 23.658 -0.673 -14.618 1.00 91.31 124 LEU A C 1
ATOM 932 O O . LEU A 1 124 ? 23.369 0.495 -14.897 1.00 91.31 124 LEU A O 1
ATOM 936 N N . THR A 1 125 ? 23.305 -1.227 -13.450 1.00 91.50 125 THR A N 1
ATOM 937 C CA . THR A 1 125 ? 22.567 -0.485 -12.413 1.00 91.50 125 THR A CA 1
ATOM 938 C C . THR A 1 125 ? 23.395 0.663 -11.837 1.00 91.50 125 THR A C 1
ATOM 940 O O . THR A 1 125 ? 22.840 1.706 -11.514 1.00 91.50 125 THR A O 1
ATOM 943 N N . ARG A 1 126 ? 24.733 0.554 -11.826 1.00 87.38 126 ARG A N 1
ATOM 944 C CA . ARG A 1 126 ? 25.649 1.651 -11.439 1.00 87.38 126 ARG A CA 1
ATOM 945 C C . ARG A 1 126 ? 25.514 2.891 -12.317 1.00 87.38 126 ARG A C 1
ATOM 947 O O . ARG A 1 126 ? 25.911 3.984 -11.928 1.00 87.38 126 ARG A O 1
ATOM 954 N N . ARG A 1 127 ? 25.024 2.716 -13.547 1.00 85.69 127 ARG A N 1
ATOM 955 C CA . ARG A 1 127 ? 24.994 3.755 -14.585 1.00 85.69 127 ARG A CA 1
ATOM 956 C C . ARG A 1 127 ? 23.616 4.398 -14.721 1.00 85.69 127 ARG A C 1
ATOM 958 O O . ARG A 1 127 ? 23.425 5.235 -15.602 1.00 85.69 127 ARG A O 1
ATOM 965 N N . SER A 1 128 ? 22.639 3.994 -13.905 1.00 85.56 128 SER A N 1
ATOM 966 C CA . SER A 1 128 ? 21.273 4.492 -14.015 1.00 85.56 128 SER A CA 1
ATOM 967 C C . SER A 1 128 ? 20.466 4.350 -12.731 1.00 85.56 128 SER A C 1
ATOM 969 O O . SER A 1 128 ? 20.400 3.275 -12.153 1.00 85.56 128 SER A O 1
ATOM 971 N N . ASN A 1 129 ? 19.722 5.402 -12.386 1.00 86.00 129 ASN A N 1
ATOM 972 C CA . ASN A 1 129 ? 18.737 5.385 -11.296 1.00 86.00 129 ASN A CA 1
ATOM 973 C C . ASN A 1 129 ? 17.347 4.903 -11.754 1.00 86.00 129 ASN A C 1
ATOM 975 O O . ASN A 1 129 ? 16.348 5.122 -11.070 1.00 86.00 129 ASN A O 1
ATOM 979 N N . ARG A 1 130 ? 17.251 4.326 -12.954 1.00 90.94 130 ARG A N 1
ATOM 980 C CA . ARG A 1 130 ? 15.991 3.818 -13.502 1.00 90.94 130 ARG A CA 1
ATOM 981 C C . ARG A 1 130 ? 15.551 2.553 -12.777 1.00 90.94 130 ARG A C 1
ATOM 983 O O . ARG A 1 130 ? 16.369 1.795 -12.262 1.00 90.94 130 ARG A O 1
ATOM 990 N N . ARG A 1 131 ? 14.243 2.316 -12.803 1.00 92.69 131 ARG A N 1
ATOM 991 C CA . ARG A 1 131 ? 13.623 1.069 -12.355 1.00 92.69 131 ARG A CA 1
ATOM 992 C C . ARG A 1 131 ? 13.808 -0.014 -13.413 1.00 92.69 131 ARG A C 1
ATOM 994 O O . ARG A 1 131 ? 13.751 0.280 -14.607 1.00 92.69 131 ARG A O 1
ATOM 1001 N N . TRP A 1 132 ? 14.008 -1.249 -12.983 1.00 94.50 132 TRP A N 1
ATOM 1002 C CA . TRP A 1 132 ? 14.279 -2.382 -13.859 1.00 94.50 132 TRP A CA 1
ATOM 1003 C C . TRP A 1 132 ? 13.085 -3.331 -13.903 1.00 94.50 132 TRP A C 1
ATOM 1005 O O . TRP A 1 132 ? 12.620 -3.760 -12.855 1.00 94.50 132 TRP A O 1
ATOM 1015 N N . LEU A 1 133 ? 12.608 -3.675 -15.100 1.00 95.12 133 LEU A N 1
ATOM 1016 C CA . LEU A 1 133 ? 11.706 -4.812 -15.312 1.00 95.12 133 LEU A CA 1
ATOM 1017 C C . LEU A 1 133 ? 12.544 -6.002 -15.757 1.00 95.12 133 LEU A C 1
ATOM 1019 O O . LEU A 1 133 ? 13.244 -5.894 -16.770 1.00 95.12 133 LEU A O 1
ATOM 1023 N N . LEU A 1 134 ? 12.466 -7.103 -15.016 1.00 95.19 134 LEU A N 1
ATOM 1024 C CA . LEU A 1 134 ? 13.183 -8.345 -15.298 1.00 95.19 134 LEU A CA 1
ATOM 1025 C C . LEU A 1 134 ? 12.216 -9.533 -15.294 1.00 95.19 134 LEU A C 1
ATOM 1027 O O . LEU A 1 134 ? 11.216 -9.476 -14.578 1.00 95.19 134 LEU A O 1
ATOM 1031 N N . PRO A 1 135 ? 12.514 -10.621 -16.027 1.00 94.25 135 PRO A N 1
ATOM 1032 C CA . PRO A 1 135 ? 11.755 -11.858 -15.890 1.00 94.25 135 PRO A CA 1
ATOM 1033 C C . PRO A 1 135 ? 11.770 -12.330 -14.429 1.00 94.25 135 PRO A C 1
ATOM 1035 O O . PRO A 1 135 ? 12.765 -12.116 -13.730 1.00 94.25 135 PRO A O 1
ATOM 1038 N N . GLU A 1 136 ? 10.677 -12.945 -13.975 1.00 86.12 136 GLU A N 1
ATOM 1039 C CA . GLU A 1 136 ? 10.593 -13.564 -12.643 1.00 86.12 136 GLU A CA 1
ATOM 1040 C C . GLU A 1 136 ? 11.594 -14.738 -12.485 1.00 86.12 136 GLU A C 1
ATOM 1042 O O . GLU A 1 136 ? 12.427 -15.018 -13.355 1.00 86.12 136 GLU A O 1
ATOM 1047 N N . ASP A 1 137 ? 11.537 -15.403 -11.334 1.00 83.25 137 ASP A N 1
ATOM 1048 C CA . ASP A 1 137 ? 12.345 -16.552 -10.941 1.00 83.25 137 ASP A CA 1
ATOM 1049 C C . ASP A 1 137 ? 13.841 -16.219 -10.818 1.00 83.25 137 ASP A C 1
ATOM 1051 O O . ASP A 1 137 ? 14.230 -15.184 -10.264 1.00 83.25 137 ASP A O 1
ATOM 1055 N N . GLU A 1 138 ? 14.695 -17.121 -11.305 1.00 83.19 138 GLU A N 1
ATOM 1056 C CA . GLU A 1 138 ? 16.152 -17.048 -11.188 1.00 83.19 138 GLU A CA 1
ATOM 1057 C C . GLU A 1 138 ? 16.711 -15.748 -11.779 1.00 83.19 138 GLU A C 1
ATOM 1059 O O . GLU A 1 138 ? 17.615 -15.153 -11.200 1.00 83.19 138 GLU A O 1
ATOM 1064 N N . ASN A 1 139 ? 16.120 -15.225 -12.861 1.00 87.94 139 ASN A N 1
ATOM 1065 C CA . ASN A 1 139 ? 16.538 -13.958 -13.465 1.00 87.94 139 ASN A CA 1
ATOM 1066 C C . ASN A 1 139 ? 16.444 -12.786 -12.477 1.00 87.94 139 ASN A C 1
ATOM 1068 O O . ASN A 1 139 ? 17.358 -11.962 -12.402 1.00 87.94 139 ASN A O 1
ATOM 1072 N N . PHE A 1 140 ? 15.343 -12.689 -11.732 1.00 88.69 140 PHE A N 1
ATOM 1073 C CA . PHE A 1 140 ? 15.172 -11.624 -10.752 1.00 88.69 140 PHE A CA 1
ATOM 1074 C C . PHE A 1 140 ? 16.018 -11.873 -9.503 1.00 88.69 140 PHE A C 1
ATOM 1076 O O . PHE A 1 140 ? 16.689 -10.956 -9.027 1.00 88.69 140 PHE A O 1
ATOM 1083 N N . ALA A 1 141 ? 16.031 -13.110 -9.000 1.00 83.69 141 ALA A N 1
ATOM 1084 C CA . ALA A 1 141 ? 16.790 -13.477 -7.809 1.00 83.69 141 ALA A CA 1
ATOM 1085 C C . ALA A 1 141 ? 18.300 -13.247 -7.995 1.00 83.69 141 ALA A C 1
ATOM 1087 O O . ALA A 1 141 ? 18.956 -12.650 -7.140 1.00 83.69 141 ALA A O 1
ATOM 1088 N N . ASP A 1 142 ? 18.859 -13.662 -9.129 1.00 88.50 142 ASP A N 1
ATOM 1089 C CA . ASP A 1 142 ? 20.280 -13.505 -9.447 1.00 88.50 142 ASP A CA 1
ATOM 1090 C C . ASP A 1 142 ? 20.647 -12.043 -9.675 1.00 88.50 142 ASP A C 1
ATOM 1092 O O . ASP A 1 142 ? 21.663 -11.568 -9.161 1.00 88.50 142 ASP A O 1
ATOM 1096 N N . TRP A 1 143 ? 19.798 -11.299 -10.388 1.00 92.75 143 TRP A N 1
ATOM 1097 C CA . TRP A 1 143 ? 20.004 -9.869 -10.575 1.00 92.75 143 TRP A CA 1
ATOM 1098 C C . TRP A 1 143 ? 19.963 -9.128 -9.239 1.00 92.75 143 TRP A C 1
ATOM 1100 O O . TRP A 1 143 ? 20.862 -8.341 -8.962 1.00 92.75 143 TRP A O 1
ATOM 1110 N N . SER A 1 144 ? 18.988 -9.424 -8.375 1.00 89.00 144 SER A N 1
ATOM 1111 C CA . SER A 1 144 ? 18.850 -8.774 -7.069 1.00 89.00 144 SER A CA 1
ATOM 1112 C C . SER A 1 144 ? 20.035 -9.053 -6.143 1.00 89.00 144 SER A C 1
ATOM 1114 O O . SER A 1 144 ? 20.349 -8.210 -5.306 1.00 89.00 144 SER A O 1
ATOM 1116 N N . ARG A 1 145 ? 20.692 -10.213 -6.274 1.00 88.62 145 ARG A N 1
ATOM 1117 C CA . ARG A 1 145 ? 21.903 -10.551 -5.507 1.00 88.62 145 ARG A CA 1
ATOM 1118 C C . ARG A 1 145 ? 23.150 -9.816 -6.001 1.00 88.62 145 ARG A C 1
ATOM 1120 O O . ARG A 1 145 ? 24.053 -9.575 -5.207 1.00 88.62 145 ARG A O 1
ATOM 1127 N N . ALA A 1 146 ? 23.215 -9.500 -7.294 1.00 90.12 146 ALA A N 1
ATOM 1128 C CA . ALA A 1 146 ? 24.403 -8.939 -7.942 1.00 90.12 146 ALA A CA 1
ATOM 1129 C C . ALA A 1 146 ? 24.315 -7.429 -8.241 1.00 90.12 146 ALA A C 1
ATOM 1131 O O . ALA A 1 146 ? 25.331 -6.812 -8.563 1.00 90.12 146 ALA A O 1
ATOM 1132 N N . ALA A 1 147 ? 23.118 -6.841 -8.195 1.00 89.75 147 ALA A N 1
ATOM 1133 C CA . ALA A 1 147 ? 22.881 -5.431 -8.485 1.00 89.75 147 ALA A CA 1
ATOM 1134 C C . ALA A 1 147 ? 23.406 -4.506 -7.375 1.00 89.75 147 ALA A C 1
ATOM 1136 O O . ALA A 1 147 ? 23.639 -4.917 -6.238 1.00 89.75 147 ALA A O 1
ATOM 1137 N N . GLU A 1 148 ? 23.569 -3.223 -7.705 1.00 88.06 148 GLU A N 1
ATOM 1138 C CA . GLU A 1 148 ? 23.970 -2.217 -6.718 1.00 88.06 148 GLU A CA 1
ATOM 1139 C C . GLU A 1 148 ? 22.964 -2.078 -5.565 1.00 88.06 148 GLU A C 1
ATOM 1141 O O . GLU A 1 148 ? 21.751 -2.074 -5.809 1.00 88.06 148 GLU A O 1
ATOM 1146 N N . PRO A 1 149 ? 23.439 -1.854 -4.326 1.00 76.25 149 PRO A N 1
ATOM 1147 C CA . PRO A 1 149 ? 22.574 -1.509 -3.205 1.00 76.25 149 PRO A CA 1
ATOM 1148 C C . PRO A 1 149 ? 21.707 -0.282 -3.530 1.00 76.25 149 PRO A C 1
ATOM 1150 O O . PRO A 1 149 ? 22.219 0.807 -3.782 1.00 76.25 149 PRO A O 1
ATOM 1153 N N . GLY A 1 150 ? 20.383 -0.457 -3.531 1.00 72.19 150 GLY A N 1
ATOM 1154 C CA . GLY A 1 150 ? 19.418 0.594 -3.883 1.00 72.19 150 GLY A CA 1
ATOM 1155 C C . GLY A 1 150 ? 18.943 0.583 -5.341 1.00 72.19 150 GLY A C 1
ATOM 1156 O O . GLY A 1 150 ? 18.116 1.418 -5.712 1.00 72.19 150 GLY A O 1
ATOM 1157 N N . ALA A 1 151 ? 19.408 -0.357 -6.168 1.00 83.56 151 ALA A N 1
ATOM 1158 C CA . ALA A 1 151 ? 18.803 -0.608 -7.470 1.00 83.56 151 ALA A CA 1
ATOM 1159 C C . ALA A 1 151 ? 17.361 -1.120 -7.298 1.00 83.56 151 ALA A C 1
ATOM 1161 O O . ALA A 1 151 ? 17.104 -2.070 -6.560 1.00 83.56 151 ALA A O 1
ATOM 1162 N N . ASN A 1 152 ? 16.414 -0.499 -8.004 1.00 85.25 152 ASN A N 1
ATOM 1163 C CA . ASN A 1 152 ? 14.998 -0.856 -7.928 1.00 85.25 152 ASN A CA 1
ATOM 1164 C C . ASN A 1 152 ? 14.632 -1.801 -9.071 1.00 85.25 152 ASN A C 1
ATOM 1166 O O . ASN A 1 152 ? 14.541 -1.363 -10.220 1.00 85.25 152 ASN A O 1
ATOM 1170 N N . GLY A 1 153 ? 14.419 -3.076 -8.759 1.00 88.56 153 GLY A N 1
ATOM 1171 C CA . GLY A 1 153 ? 13.970 -4.084 -9.714 1.00 88.56 153 GLY A CA 1
ATOM 1172 C C . GLY A 1 153 ? 12.554 -4.571 -9.428 1.00 88.56 153 GLY A C 1
ATOM 1173 O O . GLY A 1 153 ? 12.131 -4.637 -8.278 1.00 88.56 153 GLY A O 1
ATOM 1174 N N . PHE A 1 154 ? 11.857 -4.957 -10.489 1.00 89.44 154 PHE A N 1
ATOM 1175 C CA . PHE A 1 154 ? 10.522 -5.534 -10.467 1.00 89.44 154 PHE A CA 1
ATOM 1176 C C . PHE A 1 154 ? 10.518 -6.787 -11.343 1.00 89.44 154 PHE A C 1
ATOM 1178 O O . PHE A 1 154 ? 10.901 -6.738 -12.517 1.00 89.44 154 PHE A O 1
ATOM 1185 N N . ALA A 1 155 ? 10.101 -7.901 -10.752 1.00 89.12 155 ALA A N 1
ATOM 1186 C CA . ALA A 1 155 ? 9.922 -9.165 -11.444 1.00 89.12 155 ALA A CA 1
ATOM 1187 C C . ALA A 1 155 ? 8.603 -9.162 -12.228 1.00 89.12 155 ALA A C 1
ATOM 1189 O O . ALA A 1 155 ? 7.588 -8.689 -11.719 1.00 89.12 155 ALA A O 1
ATOM 1190 N N . VAL A 1 156 ? 8.611 -9.681 -13.455 1.00 88.19 156 VAL A N 1
ATOM 1191 C CA . VAL A 1 156 ? 7.417 -9.775 -14.304 1.00 88.19 156 VAL A CA 1
ATOM 1192 C C . VAL A 1 156 ? 7.304 -11.141 -14.971 1.00 88.19 156 VAL A C 1
ATOM 1194 O O . VAL A 1 156 ? 8.286 -11.681 -15.478 1.00 88.19 156 VAL A O 1
ATOM 1197 N N . ARG A 1 157 ? 6.081 -11.673 -15.025 1.00 86.31 157 ARG A N 1
ATOM 1198 C CA . ARG A 1 157 ? 5.745 -12.947 -15.685 1.00 86.31 157 ARG A CA 1
ATOM 1199 C C . ARG A 1 157 ? 5.143 -12.772 -17.065 1.00 86.31 157 ARG A C 1
ATOM 1201 O O . ARG A 1 157 ? 5.151 -13.693 -17.875 1.00 86.31 157 ARG A O 1
ATOM 1208 N N . ASN A 1 158 ? 4.528 -11.624 -17.327 1.00 85.94 158 ASN A N 1
ATOM 1209 C CA . ASN A 1 158 ? 3.803 -11.3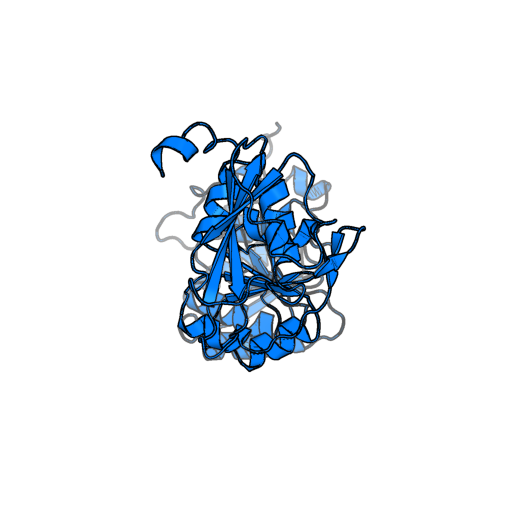71 -18.567 1.00 85.94 158 ASN A CA 1
ATOM 1210 C C . ASN A 1 158 ? 3.739 -9.873 -18.898 1.00 85.94 158 ASN A C 1
ATOM 1212 O O . ASN A 1 158 ? 4.034 -9.009 -18.070 1.00 85.94 158 ASN A O 1
ATOM 1216 N N . LEU A 1 159 ? 3.338 -9.570 -20.134 1.00 86.50 159 LEU A N 1
ATOM 1217 C CA . LEU A 1 159 ? 3.216 -8.200 -20.632 1.00 86.50 159 LEU A CA 1
ATOM 1218 C C . LEU A 1 159 ? 2.203 -7.357 -19.854 1.00 86.50 159 LEU A C 1
ATOM 1220 O O . LEU A 1 159 ? 2.433 -6.163 -19.684 1.00 86.50 159 LEU A O 1
ATOM 1224 N N . ALA A 1 160 ? 1.098 -7.945 -19.389 1.00 81.62 160 ALA A N 1
ATOM 1225 C CA . ALA A 1 160 ? 0.078 -7.200 -18.654 1.00 81.62 160 ALA A CA 1
ATOM 1226 C C . ALA A 1 160 ? 0.629 -6.689 -17.314 1.00 81.62 160 ALA A C 1
ATOM 1228 O O . ALA A 1 160 ? 0.480 -5.515 -16.993 1.00 81.62 160 ALA A O 1
ATOM 1229 N N . GLU A 1 161 ? 1.336 -7.545 -16.579 1.00 79.88 161 GLU A N 1
ATOM 1230 C CA . GLU A 1 161 ? 2.016 -7.204 -15.327 1.00 79.88 161 GLU A CA 1
ATOM 1231 C C . GLU A 1 161 ? 3.105 -6.145 -15.547 1.00 79.88 161 GLU A C 1
ATOM 1233 O O . GLU A 1 161 ? 3.154 -5.144 -14.831 1.00 79.88 161 GLU A O 1
ATOM 1238 N N . ALA A 1 162 ? 3.914 -6.297 -16.600 1.00 88.50 162 ALA A N 1
ATOM 1239 C CA . ALA A 1 162 ? 4.911 -5.300 -16.979 1.00 88.50 162 ALA A CA 1
ATOM 1240 C C . ALA A 1 162 ? 4.283 -3.932 -17.302 1.00 88.50 162 ALA A C 1
ATOM 1242 O O . ALA A 1 162 ? 4.776 -2.907 -16.832 1.00 88.50 162 ALA A O 1
ATOM 1243 N N . LEU A 1 163 ? 3.173 -3.898 -18.047 1.00 87.75 163 LEU A N 1
ATOM 1244 C CA . LEU A 1 163 ? 2.441 -2.662 -18.340 1.00 87.75 163 LEU A CA 1
ATOM 1245 C C . LEU A 1 163 ? 1.883 -2.015 -17.073 1.00 87.75 163 LEU A C 1
ATOM 1247 O O . LEU A 1 163 ? 2.009 -0.801 -16.922 1.00 87.75 163 LEU A O 1
ATOM 1251 N N . THR A 1 164 ? 1.319 -2.802 -16.154 1.00 78.69 164 THR A N 1
ATOM 1252 C CA . THR A 1 164 ? 0.841 -2.294 -14.862 1.00 78.69 164 THR A CA 1
ATOM 1253 C C . THR A 1 164 ? 1.975 -1.653 -14.074 1.00 78.69 164 THR A C 1
ATOM 1255 O O . THR A 1 164 ? 1.819 -0.528 -13.611 1.00 78.69 164 THR A O 1
ATOM 1258 N N . TYR A 1 165 ? 3.147 -2.287 -13.981 1.00 83.31 165 TYR A N 1
ATOM 1259 C CA . TYR A 1 165 ? 4.284 -1.668 -13.299 1.00 83.31 165 TYR A CA 1
ATOM 1260 C C . TYR A 1 165 ? 4.702 -0.349 -13.941 1.00 83.31 165 TYR A C 1
ATOM 1262 O O . TYR A 1 165 ? 4.977 0.611 -13.222 1.00 83.31 165 TYR A O 1
ATOM 1270 N N . VAL A 1 166 ? 4.738 -0.269 -15.274 1.00 87.50 166 VAL A N 1
ATOM 1271 C CA . VAL A 1 166 ? 5.116 0.978 -15.946 1.00 87.50 166 VAL A CA 1
ATOM 1272 C C . VAL A 1 166 ? 4.073 2.068 -15.700 1.00 87.50 166 VAL A C 1
ATOM 1274 O O . VAL A 1 166 ? 4.476 3.166 -15.319 1.00 87.50 166 VAL A O 1
ATOM 1277 N N . ARG A 1 167 ? 2.775 1.770 -15.860 1.00 80.75 167 ARG A N 1
ATOM 1278 C CA . ARG A 1 167 ? 1.667 2.715 -15.613 1.00 80.75 167 ARG A CA 1
ATOM 1279 C C . ARG A 1 167 ? 1.678 3.230 -14.178 1.00 80.75 167 ARG A C 1
ATOM 1281 O O . ARG A 1 167 ? 1.684 4.434 -13.952 1.00 80.75 167 ARG A O 1
ATOM 1288 N N . GLU A 1 168 ? 1.788 2.315 -13.225 1.00 71.94 168 GLU A N 1
ATOM 1289 C CA . GLU A 1 168 ? 1.670 2.607 -11.798 1.00 71.94 168 GLU A CA 1
ATOM 1290 C C . GLU A 1 168 ? 3.024 2.880 -11.127 1.00 71.94 168 GLU A C 1
ATOM 1292 O O . GLU A 1 168 ? 3.155 2.885 -9.904 1.00 71.94 168 GLU A O 1
ATOM 1297 N N . CYS A 1 169 ? 4.082 3.113 -11.912 1.00 67.56 169 CYS A N 1
ATOM 1298 C CA . CYS A 1 169 ? 5.390 3.488 -11.382 1.00 67.56 169 CYS A CA 1
ATOM 1299 C C . CYS A 1 169 ? 5.981 2.476 -10.368 1.00 67.56 169 CYS A C 1
ATOM 1301 O O . CYS A 1 169 ? 6.705 2.855 -9.445 1.00 67.56 169 CYS A O 1
ATOM 1303 N N . GLY A 1 170 ? 5.734 1.180 -10.556 1.00 54.47 170 GLY A N 1
ATOM 1304 C CA . GLY A 1 170 ? 6.228 0.128 -9.664 1.00 54.47 170 GLY A CA 1
ATOM 1305 C C . GLY A 1 170 ? 5.318 -0.151 -8.464 1.00 54.47 170 GLY A C 1
ATOM 1306 O O . GLY A 1 170 ? 5.556 -1.106 -7.732 1.00 54.47 170 GLY A O 1
ATOM 1307 N N . ILE A 1 171 ? 4.265 0.640 -8.265 1.00 53.12 171 ILE A N 1
ATOM 1308 C CA . ILE A 1 171 ? 3.267 0.418 -7.221 1.00 53.12 171 ILE A CA 1
ATOM 1309 C C . ILE A 1 171 ? 2.169 -0.427 -7.856 1.00 53.12 171 ILE A C 1
ATOM 1311 O O . ILE A 1 171 ? 1.304 0.109 -8.522 1.00 53.12 171 ILE A O 1
ATOM 1315 N N . VAL A 1 172 ? 2.186 -1.751 -7.714 1.00 49.72 172 VAL A N 1
ATOM 1316 C CA . VAL A 1 172 ? 0.996 -2.531 -8.097 1.00 49.72 172 VAL A CA 1
ATOM 1317 C C . VAL A 1 172 ? -0.040 -2.314 -7.000 1.00 49.72 172 VAL A C 1
ATOM 1319 O O . VAL A 1 172 ? 0.200 -2.797 -5.891 1.00 49.72 172 VAL A O 1
ATOM 1322 N N . PRO A 1 173 ? -1.172 -1.623 -7.250 1.00 51.22 173 PRO A N 1
ATOM 1323 C CA . PRO A 1 173 ? -2.283 -1.662 -6.317 1.00 51.22 173 PRO A CA 1
ATOM 1324 C C . PRO A 1 173 ? -2.758 -3.111 -6.266 1.00 51.22 173 PRO A C 1
ATOM 1326 O O . PRO A 1 173 ? -3.399 -3.616 -7.189 1.00 51.22 173 PRO A O 1
ATOM 1329 N N . HIS A 1 174 ? -2.379 -3.820 -5.209 1.00 57.72 174 HIS A N 1
ATOM 1330 C CA . HIS A 1 174 ? -2.940 -5.133 -4.968 1.00 57.72 174 HIS A CA 1
ATOM 1331 C C . HIS A 1 174 ? -4.422 -4.918 -4.658 1.00 57.72 174 HIS A C 1
ATOM 1333 O O . HIS A 1 174 ? -4.762 -4.137 -3.767 1.00 57.72 174 HIS A O 1
ATOM 1339 N N . GLN A 1 175 ? -5.305 -5.550 -5.433 1.00 63.72 175 GLN A N 1
ATOM 1340 C CA . GLN A 1 175 ? -6.732 -5.553 -5.130 1.00 63.72 175 GLN A CA 1
ATOM 1341 C C . GLN A 1 175 ? -6.942 -6.450 -3.916 1.00 63.72 175 GLN A C 1
ATOM 1343 O O . GLN A 1 175 ? -7.159 -7.654 -4.031 1.00 63.72 175 GLN A O 1
ATOM 1348 N N . PHE A 1 176 ? -6.789 -5.856 -2.742 1.00 78.69 176 PHE A N 1
ATOM 1349 C CA . PHE A 1 176 ? -7.086 -6.514 -1.490 1.00 78.69 176 PHE A CA 1
ATOM 1350 C C . PHE A 1 176 ? -8.596 -6.717 -1.373 1.00 78.69 176 PHE A C 1
ATOM 1352 O O . PHE A 1 176 ? -9.391 -5.820 -1.661 1.00 78.69 176 PHE A O 1
ATOM 1359 N N . VAL A 1 177 ? -8.987 -7.906 -0.924 1.00 86.31 177 VAL A N 1
ATOM 1360 C CA . VAL A 1 177 ? -10.347 -8.148 -0.441 1.00 86.31 177 VAL A CA 1
ATOM 1361 C C . VAL A 1 177 ? -10.448 -7.554 0.961 1.00 86.31 177 VAL A C 1
ATOM 1363 O O . VAL A 1 177 ? -9.483 -7.598 1.727 1.00 86.31 177 VAL A O 1
ATOM 1366 N N . PHE A 1 178 ? -11.598 -6.970 1.294 1.00 91.94 178 PHE A N 1
ATOM 1367 C CA . PHE A 1 178 ? -11.835 -6.500 2.653 1.00 91.94 178 PHE A CA 1
ATOM 1368 C C . PHE A 1 178 ? -11.734 -7.691 3.624 1.00 91.94 178 PHE A C 1
ATOM 1370 O O . PHE A 1 178 ? -12.325 -8.732 3.350 1.00 91.94 178 PHE A O 1
ATOM 1377 N N . PRO A 1 179 ? -10.964 -7.594 4.719 1.00 92.50 179 PRO A N 1
ATOM 1378 C CA . PRO A 1 179 ? -10.719 -8.740 5.583 1.00 92.50 179 PRO A CA 1
ATOM 1379 C C . PRO A 1 179 ? -11.991 -9.121 6.340 1.00 92.50 179 PRO A C 1
ATOM 1381 O O . PRO A 1 179 ? -12.554 -8.290 7.048 1.00 92.50 179 PRO A O 1
ATOM 1384 N N . GLU A 1 180 ? -12.414 -10.376 6.226 1.00 92.00 180 GLU A N 1
ATOM 1385 C CA . GLU A 1 180 ? -13.571 -10.947 6.927 1.00 92.00 180 GLU A CA 1
ATOM 1386 C C . GLU A 1 180 ? -13.115 -11.825 8.109 1.00 92.00 180 GLU A C 1
ATOM 1388 O O . GLU A 1 180 ? -11.950 -12.210 8.193 1.00 92.00 180 GLU A O 1
ATOM 1393 N N . ASP A 1 181 ? -14.022 -12.110 9.049 1.00 91.81 181 ASP A N 1
ATOM 1394 C CA . ASP A 1 181 ? -13.802 -13.039 10.173 1.00 91.81 181 ASP A CA 1
ATOM 1395 C C . ASP A 1 181 ? -12.555 -12.776 11.046 1.00 91.81 181 ASP A C 1
ATOM 1397 O O . ASP A 1 181 ? -11.948 -13.695 11.596 1.00 91.81 181 ASP A O 1
ATOM 1401 N N . VAL A 1 182 ? -12.196 -11.502 11.235 1.00 95.56 182 VAL A N 1
ATOM 1402 C CA . VAL A 1 182 ? -11.045 -11.086 12.054 1.00 95.56 182 VAL A CA 1
ATOM 1403 C C . VAL A 1 182 ? -11.245 -11.475 13.525 1.00 95.56 182 VAL A C 1
ATOM 1405 O O . VAL A 1 182 ? -12.159 -10.991 14.204 1.00 95.56 182 VAL A O 1
ATOM 1408 N N . ASP A 1 183 ? -10.360 -12.326 14.048 1.00 95.69 183 ASP A N 1
ATOM 1409 C CA . ASP A 1 183 ? -10.406 -12.780 15.438 1.00 95.69 183 ASP A CA 1
ATOM 1410 C C . ASP A 1 183 ? -9.944 -11.681 16.397 1.00 95.69 183 ASP A C 1
ATOM 1412 O O . ASP A 1 183 ? -10.640 -11.363 17.364 1.00 95.69 183 ASP A O 1
ATOM 1416 N N . GLU A 1 184 ? -8.785 -11.077 16.122 1.00 96.75 184 GLU A N 1
ATOM 1417 C CA . GLU A 1 184 ? -8.195 -10.031 16.961 1.00 96.75 184 GLU A CA 1
ATOM 1418 C C . GLU A 1 184 ? -7.774 -8.820 16.118 1.00 96.75 184 GLU A C 1
ATOM 1420 O O . GLU A 1 184 ? -7.029 -8.943 15.143 1.00 96.75 184 GLU A O 1
ATOM 1425 N N . LEU A 1 185 ? -8.211 -7.627 16.526 1.00 97.69 185 LEU A N 1
ATOM 1426 C CA . LEU A 1 185 ? -7.717 -6.362 15.984 1.00 97.69 185 LEU A CA 1
ATOM 1427 C C . LEU A 1 185 ? -6.874 -5.643 17.039 1.00 97.69 185 LEU A C 1
ATOM 1429 O O . LEU A 1 185 ? -7.381 -5.215 18.077 1.00 97.69 185 LEU A O 1
ATOM 1433 N N . HIS A 1 186 ? -5.589 -5.476 16.750 1.00 97.94 186 HIS A N 1
ATOM 1434 C CA . HIS A 1 186 ? -4.638 -4.765 17.600 1.00 97.94 186 HIS A CA 1
ATOM 1435 C C . HIS A 1 186 ? -4.633 -3.286 17.233 1.00 97.94 186 HIS A C 1
ATOM 1437 O O . HIS A 1 186 ? -4.244 -2.923 16.132 1.00 97.94 186 HIS A O 1
ATOM 1443 N N . VAL A 1 187 ? -5.066 -2.419 18.139 1.00 97.94 187 VAL A N 1
ATOM 1444 C CA . VAL A 1 187 ? -5.331 -1.008 17.847 1.00 97.94 187 VAL A CA 1
ATOM 1445 C C . VAL A 1 187 ? -4.381 -0.121 18.632 1.00 97.94 187 VAL A C 1
ATOM 1447 O O . VAL A 1 187 ? -4.373 -0.155 19.861 1.00 97.94 187 VAL A O 1
ATOM 1450 N N . LEU A 1 188 ? -3.612 0.716 17.938 1.00 97.75 188 LEU A N 1
ATOM 1451 C CA . LEU A 1 188 ? -2.805 1.744 18.592 1.00 97.75 188 LEU A CA 1
ATOM 1452 C C . LEU A 1 188 ? -3.680 2.930 19.003 1.00 97.75 188 LEU A C 1
ATOM 1454 O O . LEU A 1 188 ? -4.399 3.492 18.175 1.00 97.75 188 LEU A O 1
ATOM 1458 N N . LEU A 1 189 ? -3.589 3.361 20.263 1.00 96.06 189 LEU A N 1
ATOM 1459 C CA . LEU A 1 189 ? -4.342 4.513 20.753 1.00 96.06 189 LEU A CA 1
ATOM 1460 C C . LEU A 1 189 ? -3.523 5.802 20.716 1.00 96.06 189 LEU A C 1
ATOM 1462 O O . LEU A 1 189 ? -2.414 5.890 21.238 1.00 96.06 189 LEU A O 1
ATOM 1466 N N . GLY A 1 190 ? -4.116 6.818 20.092 1.00 91.38 190 GLY A N 1
ATOM 1467 C CA . GLY A 1 190 ? -3.659 8.205 20.094 1.00 91.38 190 GLY A CA 1
ATOM 1468 C C . GLY A 1 190 ? -4.786 9.129 20.560 1.00 91.38 190 GLY A C 1
ATOM 1469 O O . GLY A 1 190 ? -5.795 8.669 21.088 1.00 91.38 190 GLY A O 1
ATOM 1470 N N . ASN A 1 191 ? -4.641 10.433 20.325 1.00 87.69 191 ASN A N 1
ATOM 1471 C CA . ASN A 1 191 ? -5.653 11.418 20.734 1.00 87.69 191 ASN A CA 1
ATOM 1472 C C . ASN A 1 191 ? -6.896 11.422 19.821 1.00 87.69 191 ASN A C 1
ATOM 1474 O O . ASN A 1 191 ? -7.975 11.838 20.236 1.00 87.69 191 ASN A O 1
ATOM 1478 N N . ALA A 1 192 ? -6.758 10.981 18.566 1.00 87.81 192 ALA A N 1
ATOM 1479 C CA . ALA A 1 192 ? -7.843 10.975 17.589 1.00 87.81 192 ALA A CA 1
ATOM 1480 C C . ALA A 1 192 ? -8.690 9.699 17.719 1.00 87.81 192 ALA A C 1
ATOM 1482 O O . ALA A 1 192 ? -8.420 8.691 17.071 1.00 87.81 192 ALA A O 1
ATOM 1483 N N . LEU A 1 193 ? -9.721 9.744 18.565 1.00 90.88 193 LEU A N 1
ATOM 1484 C CA . LEU A 1 193 ? -10.607 8.599 18.798 1.00 90.88 193 LEU A CA 1
ATOM 1485 C C . LEU A 1 193 ? -11.579 8.271 17.657 1.00 90.88 193 LEU A C 1
ATOM 1487 O O . LEU A 1 193 ? -11.680 7.092 17.328 1.00 90.88 193 LEU A O 1
ATOM 1491 N N . PRO A 1 194 ? -12.279 9.231 17.024 1.00 92.06 194 PRO A N 1
ATOM 1492 C CA . PRO A 1 194 ? -13.296 8.900 16.022 1.00 92.06 194 PRO A CA 1
ATOM 1493 C C . PRO A 1 194 ? -12.806 8.024 14.858 1.00 92.06 194 PRO A C 1
ATOM 1495 O O . PRO A 1 194 ? -13.447 7.001 14.616 1.00 92.06 194 PRO A O 1
ATOM 1498 N N . PRO A 1 195 ? -11.663 8.306 14.193 1.00 92.00 195 PRO A N 1
ATOM 1499 C CA . PRO A 1 195 ? -11.198 7.445 13.107 1.0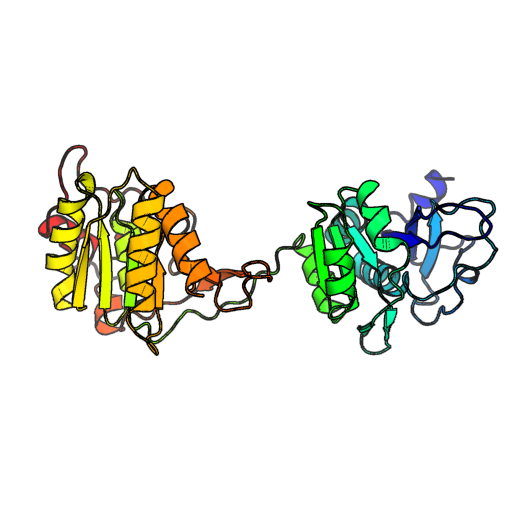0 92.00 195 PRO A CA 1
ATOM 1500 C C . PRO A 1 195 ? -10.759 6.066 13.618 1.00 92.00 195 PRO A C 1
ATOM 1502 O O . PRO A 1 195 ? -10.927 5.074 12.917 1.00 92.00 195 PRO A O 1
ATOM 1505 N N . VAL A 1 196 ? -10.264 5.970 14.858 1.00 93.38 196 VAL A N 1
ATOM 1506 C CA . VAL A 1 196 ? -9.952 4.683 15.492 1.00 93.38 196 VAL A CA 1
ATOM 1507 C C . VAL A 1 196 ? -11.228 3.872 15.733 1.00 93.38 196 VAL A C 1
ATOM 1509 O O . VAL A 1 196 ? -11.279 2.708 15.340 1.00 93.38 196 VAL A O 1
ATOM 1512 N N . LEU A 1 197 ? -12.274 4.484 16.307 1.00 94.19 197 LEU A N 1
ATOM 1513 C CA . LEU A 1 197 ? -13.580 3.835 16.473 1.00 94.19 197 LEU A CA 1
ATOM 1514 C C . LEU A 1 197 ? -14.161 3.401 15.128 1.00 94.19 197 LEU A C 1
ATOM 1516 O O . LEU A 1 197 ? -14.706 2.303 15.042 1.00 94.19 197 LEU A O 1
ATOM 1520 N N . ALA A 1 198 ? -14.040 4.237 14.094 1.00 94.50 198 ALA A N 1
ATOM 1521 C CA . ALA A 1 198 ? -14.541 3.932 12.761 1.00 94.50 198 ALA A CA 1
ATOM 1522 C C . ALA A 1 198 ? -13.965 2.608 12.247 1.00 94.50 198 ALA A C 1
ATOM 1524 O O . ALA A 1 198 ? -14.724 1.728 11.855 1.00 94.50 198 ALA A O 1
ATOM 1525 N N . VAL A 1 199 ? -12.642 2.428 12.344 1.00 95.88 199 VAL A N 1
ATOM 1526 C CA . VAL A 1 199 ? -11.976 1.179 11.942 1.00 95.88 199 VAL A CA 1
ATOM 1527 C C . VAL A 1 199 ? -12.418 0.005 12.817 1.00 95.88 199 VAL A C 1
ATOM 1529 O O . VAL A 1 199 ? -12.740 -1.051 12.281 1.00 95.88 199 VAL A O 1
ATOM 1532 N N . CYS A 1 200 ? -12.496 0.175 14.144 1.00 95.69 200 CYS A N 1
ATOM 1533 C CA . CYS A 1 200 ? -12.959 -0.890 15.044 1.00 95.69 200 CYS A CA 1
ATOM 1534 C C . CYS A 1 200 ? -14.365 -1.384 14.672 1.00 95.69 200 CYS A C 1
ATOM 1536 O O . CYS A 1 200 ? -14.614 -2.587 14.662 1.00 95.69 200 CYS A O 1
ATOM 1538 N N . MET A 1 201 ? -15.277 -0.464 14.351 1.00 95.38 201 MET A N 1
ATOM 1539 C CA . MET A 1 201 ? -16.652 -0.794 13.974 1.00 95.38 201 MET A CA 1
ATOM 1540 C C . MET A 1 201 ? -16.763 -1.350 12.561 1.00 95.38 201 MET A C 1
ATOM 1542 O O . MET A 1 201 ? -17.580 -2.236 12.340 1.00 95.38 201 MET A O 1
ATOM 1546 N N . GLN A 1 202 ? -15.953 -0.856 11.626 1.00 95.56 202 GLN A N 1
ATOM 1547 C CA . GLN A 1 202 ? -15.946 -1.296 10.234 1.00 95.56 202 GLN A CA 1
ATOM 1548 C C . GLN A 1 202 ? -15.358 -2.707 10.076 1.00 95.56 202 GLN A C 1
ATOM 1550 O O . GLN A 1 202 ? -15.877 -3.498 9.297 1.00 95.56 202 GLN A O 1
ATOM 1555 N N . ILE A 1 203 ? -14.301 -3.038 10.828 1.00 96.62 203 ILE A N 1
ATOM 1556 C CA . ILE A 1 203 ? -13.698 -4.382 10.850 1.00 96.62 203 ILE A CA 1
ATOM 1557 C C . ILE A 1 203 ? -14.535 -5.357 11.689 1.00 96.62 203 ILE A C 1
ATOM 1559 O O . ILE A 1 203 ? -14.629 -6.529 11.338 1.00 96.62 203 ILE A O 1
ATOM 1563 N N . PHE A 1 204 ? -15.145 -4.864 12.773 1.00 95.31 204 PHE A N 1
ATOM 1564 C CA . PHE A 1 204 ? -16.003 -5.616 13.694 1.00 95.31 204 PHE A CA 1
ATOM 1565 C C . PHE A 1 204 ? -15.397 -6.961 14.164 1.00 95.31 204 PHE A C 1
ATOM 1567 O O . PHE A 1 204 ? -15.975 -8.024 13.934 1.00 95.31 204 PHE A O 1
ATOM 1574 N N . PRO A 1 205 ? -14.217 -6.940 14.810 1.00 96.19 205 PRO A N 1
ATOM 1575 C CA . PRO A 1 205 ? -13.511 -8.156 15.201 1.00 96.19 205 PRO A CA 1
ATOM 1576 C C . PRO A 1 205 ? -14.175 -8.848 16.399 1.00 96.19 205 PRO A C 1
ATOM 1578 O O . PRO A 1 205 ? -14.889 -8.222 17.194 1.00 96.19 205 PRO A O 1
ATOM 1581 N N . LYS A 1 206 ? -13.855 -10.132 16.601 1.00 94.44 206 LYS A N 1
ATOM 1582 C CA . LYS A 1 206 ? -14.289 -10.879 17.800 1.00 94.44 206 LYS A CA 1
ATOM 1583 C C . LYS A 1 206 ? -13.663 -10.310 19.081 1.00 94.44 206 LYS A C 1
ATOM 1585 O O . LYS A 1 206 ? -14.287 -10.349 20.145 1.00 94.44 206 LYS A O 1
ATOM 1590 N N . ARG A 1 207 ? -12.447 -9.762 18.982 1.00 95.56 207 ARG A N 1
ATOM 1591 C CA . ARG A 1 207 ? -11.701 -9.148 20.086 1.00 95.56 207 ARG A CA 1
ATOM 1592 C C . ARG A 1 207 ? -10.936 -7.897 19.653 1.00 95.56 207 ARG A C 1
ATOM 1594 O O . ARG A 1 207 ? -10.349 -7.850 18.573 1.00 95.56 207 ARG A O 1
ATOM 1601 N N . LEU A 1 208 ? -10.894 -6.906 20.538 1.00 97.19 208 LEU A N 1
ATOM 1602 C CA . LEU A 1 208 ? -10.097 -5.689 20.407 1.00 97.19 208 LEU A CA 1
ATOM 1603 C C . LEU A 1 208 ? -8.937 -5.708 21.405 1.00 97.19 208 LEU A C 1
ATOM 1605 O O . LEU A 1 208 ? -9.164 -5.848 22.602 1.00 97.19 208 LEU A O 1
ATOM 1609 N N . CYS A 1 209 ? -7.714 -5.499 20.927 1.00 97.31 209 CYS A N 1
ATOM 1610 C CA . CYS A 1 209 ? -6.515 -5.381 21.757 1.00 97.31 209 CYS A CA 1
ATOM 1611 C C . CYS A 1 209 ? -6.012 -3.932 21.685 1.00 97.31 209 CYS A C 1
ATOM 1613 O O . CYS A 1 209 ? -5.401 -3.532 20.692 1.00 97.31 209 CYS A O 1
ATOM 1615 N N . LEU A 1 210 ? -6.295 -3.120 22.703 1.00 97.88 210 LEU A N 1
ATOM 1616 C CA . LEU A 1 210 ? -5.995 -1.688 22.721 1.00 97.88 210 LEU A CA 1
ATOM 1617 C C . LEU A 1 210 ? -4.608 -1.424 23.317 1.00 97.88 210 LEU A C 1
ATOM 1619 O O . LEU A 1 210 ? -4.382 -1.622 24.510 1.00 97.88 210 LEU A O 1
ATOM 1623 N N . TRP A 1 211 ? -3.689 -0.921 22.496 1.00 98.00 211 TRP A N 1
ATOM 1624 C CA . TRP A 1 211 ? -2.329 -0.563 22.893 1.00 98.00 211 TRP A CA 1
ATOM 1625 C C . TRP A 1 211 ? -2.263 0.912 23.268 1.00 98.00 211 TRP A C 1
ATOM 1627 O O . TRP A 1 211 ? -2.444 1.791 22.420 1.00 98.00 211 TRP A O 1
ATOM 1637 N N . TYR A 1 212 ? -1.993 1.196 24.540 1.00 97.19 212 TYR A N 1
ATOM 1638 C CA . TYR A 1 212 ? -2.058 2.546 25.088 1.00 97.19 212 TYR A CA 1
ATOM 1639 C C . TYR A 1 212 ? -0.788 2.927 25.844 1.00 97.19 212 TYR A C 1
ATOM 1641 O O . TYR A 1 212 ? -0.132 2.109 26.481 1.00 97.19 212 TYR A O 1
ATOM 1649 N N . SER A 1 213 ? -0.474 4.216 25.799 1.00 96.19 213 SER A N 1
ATOM 1650 C CA . SER A 1 213 ? 0.506 4.855 26.673 1.00 96.19 213 SER A CA 1
ATOM 1651 C C . SER A 1 213 ? -0.143 5.429 27.922 1.00 96.19 213 SER A C 1
ATOM 1653 O O . SER A 1 213 ? -1.358 5.608 27.960 1.00 96.19 213 SER A O 1
ATOM 1655 N N . GLU A 1 214 ? 0.660 5.829 28.909 1.00 94.25 214 GLU A N 1
ATOM 1656 C CA . GLU A 1 214 ? 0.151 6.510 30.108 1.00 94.25 214 GLU A CA 1
ATOM 1657 C C . GLU A 1 214 ? -0.727 7.725 29.765 1.00 94.25 214 GLU A C 1
ATOM 1659 O O . GLU A 1 214 ? -1.778 7.931 30.365 1.00 94.25 214 GLU A O 1
ATOM 1664 N N . LYS A 1 215 ? -0.354 8.482 28.722 1.00 92.50 215 LYS A N 1
ATOM 1665 C CA . LYS A 1 215 ? -1.107 9.656 28.251 1.00 92.50 215 LYS A CA 1
ATOM 1666 C C . LYS A 1 215 ? -2.477 9.291 27.679 1.00 92.50 215 LYS A C 1
ATOM 1668 O O . LYS A 1 215 ? -3.425 10.058 27.804 1.00 92.50 215 LYS A O 1
ATOM 1673 N N . THR A 1 216 ? -2.581 8.127 27.043 1.00 94.38 216 THR A N 1
ATOM 1674 C CA . THR A 1 216 ? -3.803 7.641 26.388 1.00 94.38 216 THR A CA 1
ATOM 1675 C C . THR A 1 216 ? -4.543 6.600 27.229 1.00 94.38 216 THR A C 1
ATOM 1677 O O . THR A 1 216 ? -5.543 6.063 26.766 1.00 94.38 216 THR A O 1
ATOM 1680 N N . ARG A 1 217 ? -4.112 6.321 28.468 1.00 95.50 217 ARG A N 1
ATOM 1681 C CA . ARG A 1 217 ? -4.823 5.417 29.386 1.00 95.50 217 ARG A CA 1
ATOM 1682 C C . ARG A 1 217 ? -6.295 5.814 29.571 1.00 95.50 217 ARG A C 1
ATOM 1684 O O . ARG A 1 217 ? -7.138 4.942 29.374 1.00 95.50 217 ARG A O 1
ATOM 1691 N N . PRO A 1 218 ? -6.649 7.099 29.803 1.00 93.50 218 PRO A N 1
ATOM 1692 C CA . PRO A 1 218 ? -8.057 7.484 29.920 1.00 93.50 218 PRO A CA 1
ATOM 1693 C C . PRO A 1 218 ? -8.866 7.171 28.656 1.00 93.50 218 PRO A C 1
ATOM 1695 O O . PRO A 1 218 ? -10.055 6.893 28.724 1.00 93.50 218 PRO A O 1
ATOM 1698 N N . HIS A 1 219 ? -8.226 7.192 27.484 1.00 93.56 219 HIS A N 1
ATOM 1699 C CA . HIS A 1 219 ? -8.889 6.869 26.223 1.00 93.56 219 HIS A CA 1
ATOM 1700 C C . HIS A 1 219 ? -9.184 5.367 26.132 1.00 93.56 219 HIS A C 1
ATOM 1702 O O . HIS A 1 219 ? -10.274 4.982 25.717 1.00 93.56 219 HIS A O 1
ATOM 1708 N N . ALA A 1 220 ? -8.228 4.534 26.554 1.00 95.62 220 ALA A N 1
ATOM 1709 C CA . ALA A 1 220 ? -8.354 3.081 26.583 1.00 95.62 220 ALA A CA 1
ATOM 1710 C C . ALA A 1 220 ? -9.491 2.623 27.508 1.00 95.62 220 ALA A C 1
ATOM 1712 O O . ALA A 1 220 ? -10.351 1.857 27.088 1.00 95.62 220 ALA A O 1
ATOM 1713 N N . GLU A 1 221 ? -9.544 3.165 28.726 1.00 94.88 221 GLU A N 1
ATOM 1714 C CA . GLU A 1 221 ? -10.568 2.835 29.729 1.00 94.88 221 GLU A CA 1
ATOM 1715 C C . GLU A 1 221 ? -11.980 3.232 29.278 1.00 94.88 221 GLU A C 1
ATOM 1717 O O . GLU A 1 221 ? -12.962 2.539 29.546 1.00 94.88 221 GLU A O 1
ATOM 1722 N N . VAL A 1 222 ? -12.114 4.373 28.598 1.00 93.81 222 VAL A N 1
ATOM 1723 C CA . VAL A 1 222 ? -13.416 4.828 28.098 1.00 93.81 222 VAL A CA 1
ATOM 1724 C C . VAL A 1 222 ? -13.856 3.992 26.895 1.00 93.81 222 VAL A C 1
ATOM 1726 O O . VAL A 1 222 ? -15.030 3.633 26.808 1.00 93.81 222 VAL A O 1
ATOM 1729 N N . LEU A 1 223 ? -12.932 3.645 25.994 1.00 94.19 223 LEU A N 1
ATOM 1730 C CA . LEU A 1 223 ? -13.201 2.736 24.880 1.00 94.19 223 LEU A CA 1
ATOM 1731 C C . LEU A 1 223 ? -13.638 1.357 25.362 1.00 94.19 223 LEU A C 1
ATOM 1733 O O . LEU A 1 223 ? -14.647 0.858 24.876 1.00 94.19 223 LEU A O 1
ATOM 1737 N N . GLU A 1 224 ? -12.924 0.777 26.326 1.00 95.88 224 GLU A N 1
ATOM 1738 C CA . GLU A 1 224 ? -13.288 -0.491 26.961 1.00 95.88 224 GLU A CA 1
ATOM 1739 C C . GLU A 1 224 ? -14.728 -0.427 27.477 1.00 95.88 224 GLU A C 1
ATOM 1741 O O . GLU A 1 224 ? -15.580 -1.174 27.012 1.00 95.88 224 GLU A O 1
ATOM 1746 N N . LYS A 1 225 ? -15.065 0.565 28.309 1.00 93.44 225 LYS A N 1
ATOM 1747 C CA . LYS A 1 225 ? -16.428 0.724 28.853 1.00 93.44 225 LYS A CA 1
ATOM 174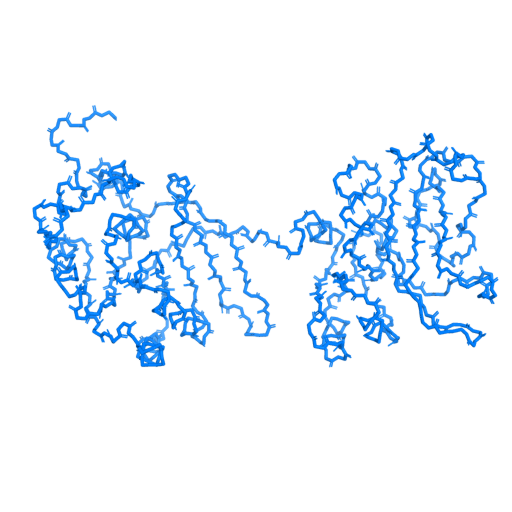8 C C . LYS A 1 225 ? -17.527 0.868 27.797 1.00 93.44 225 LYS A C 1
ATOM 1750 O O . LYS A 1 225 ? -18.677 0.518 28.066 1.00 93.44 225 LYS A O 1
ATOM 1755 N N . VAL A 1 226 ? -17.230 1.468 26.645 1.00 91.88 226 VAL A N 1
ATOM 1756 C CA . VAL A 1 226 ? -18.224 1.703 25.583 1.00 91.88 226 VAL A CA 1
ATOM 1757 C C . VAL A 1 226 ? -18.333 0.508 24.634 1.00 91.88 226 VAL A C 1
ATOM 1759 O O . VAL A 1 226 ? -19.433 0.225 24.160 1.00 91.88 226 VAL A O 1
ATOM 1762 N N . LEU A 1 227 ? -17.227 -0.188 24.365 1.00 91.81 227 LEU A N 1
ATOM 1763 C CA . LEU A 1 227 ? -17.146 -1.257 23.370 1.00 91.81 227 LEU A CA 1
ATOM 1764 C C . LEU A 1 227 ? -17.259 -2.666 23.954 1.00 91.81 227 LEU A C 1
ATOM 1766 O O . LEU A 1 227 ? -17.580 -3.569 23.189 1.00 91.81 227 LEU A O 1
ATOM 1770 N N . ASP A 1 228 ? -17.078 -2.866 25.262 1.00 85.81 228 ASP A N 1
ATOM 1771 C CA . ASP A 1 228 ? -17.146 -4.195 25.898 1.00 85.81 228 ASP A CA 1
ATOM 1772 C C . ASP A 1 228 ? -18.515 -4.878 25.704 1.00 85.81 228 ASP A C 1
ATOM 1774 O O . ASP A 1 228 ? -18.621 -6.095 25.584 1.00 85.81 228 ASP A O 1
ATOM 1778 N N . ALA A 1 229 ? -19.580 -4.083 25.541 1.00 81.44 229 ALA A N 1
ATOM 1779 C CA . ALA A 1 229 ? -20.909 -4.587 25.191 1.00 81.44 229 ALA A CA 1
ATOM 1780 C C . ALA A 1 229 ? -21.028 -5.112 23.740 1.00 81.44 229 ALA A C 1
ATOM 1782 O O . ALA A 1 229 ? -22.012 -5.774 23.409 1.00 81.44 229 ALA A O 1
ATOM 1783 N N . LEU A 1 230 ? -20.076 -4.779 22.861 1.00 85.31 230 LEU A N 1
ATOM 1784 C CA . LEU A 1 230 ? -20.063 -5.141 21.438 1.00 85.31 230 LEU A CA 1
ATOM 1785 C C . LEU A 1 230 ? -19.001 -6.195 21.106 1.00 85.31 230 LEU A C 1
ATOM 1787 O O . LEU A 1 230 ? -19.291 -7.115 20.343 1.00 85.31 230 LEU A O 1
ATOM 1791 N N . SER A 1 231 ? -17.803 -6.060 21.674 1.00 88.56 231 SER A N 1
ATOM 1792 C CA . SER A 1 231 ? -16.647 -6.927 21.436 1.00 88.56 231 SER A CA 1
ATOM 1793 C C . SER A 1 231 ? -15.834 -7.048 22.720 1.00 88.56 231 SER A C 1
ATOM 1795 O O . SER A 1 231 ? -15.715 -6.077 23.460 1.00 88.56 231 SER A O 1
ATOM 1797 N N . LYS A 1 232 ? -15.195 -8.200 22.953 1.00 93.94 232 LYS A N 1
ATOM 1798 C CA . LYS A 1 232 ? -14.266 -8.353 24.082 1.00 93.94 232 LYS A CA 1
ATOM 1799 C C . LYS A 1 232 ? -13.092 -7.382 23.917 1.00 93.94 232 LYS A C 1
ATOM 1801 O O . LYS A 1 232 ? -12.456 -7.389 22.860 1.00 93.94 232 LYS A O 1
ATOM 1806 N N . VAL A 1 233 ? -12.774 -6.603 24.950 1.00 96.88 233 VAL A N 1
ATOM 1807 C CA . VAL A 1 233 ? -11.656 -5.647 24.937 1.00 96.88 233 VAL A CA 1
ATOM 1808 C C . VAL A 1 233 ? -10.527 -6.115 25.864 1.00 96.88 233 VAL A C 1
ATOM 1810 O O . VAL A 1 233 ? -10.767 -6.544 26.986 1.00 96.88 233 VAL A O 1
ATOM 1813 N N . GLU A 1 234 ? -9.284 -6.052 25.385 1.00 96.06 234 GLU A N 1
ATOM 1814 C CA . GLU A 1 234 ? -8.053 -6.285 26.149 1.00 96.06 234 GLU A CA 1
ATOM 1815 C C . GLU A 1 234 ? -7.185 -5.020 26.114 1.00 96.06 234 GLU A C 1
ATOM 1817 O O . GLU A 1 234 ? -7.013 -4.398 25.063 1.00 96.06 234 GLU A O 1
ATOM 1822 N N . LEU A 1 235 ? -6.633 -4.630 27.263 1.00 97.75 235 LEU A N 1
ATOM 1823 C CA . LEU A 1 235 ? -5.829 -3.419 27.415 1.00 97.75 235 LEU A CA 1
ATOM 1824 C C . LEU A 1 235 ? -4.339 -3.765 27.557 1.00 97.75 235 LEU A C 1
ATOM 1826 O O . LEU A 1 235 ? -3.948 -4.511 28.452 1.00 97.75 235 LEU A O 1
ATOM 1830 N N . HIS A 1 236 ? -3.490 -3.169 26.715 1.00 97.50 236 HIS A N 1
ATOM 1831 C CA . HIS A 1 236 ? -2.041 -3.388 26.710 1.00 97.50 236 HIS A CA 1
ATOM 1832 C C . HIS A 1 236 ? -1.262 -2.078 26.887 1.00 97.50 236 HIS A C 1
ATOM 1834 O O . HIS A 1 236 ? -1.214 -1.227 25.996 1.00 97.50 236 HIS A O 1
ATOM 1840 N N . ALA A 1 237 ? -0.603 -1.927 28.037 1.00 97.38 237 ALA A N 1
ATOM 1841 C CA . ALA A 1 237 ? 0.214 -0.754 28.333 1.00 97.38 237 ALA A CA 1
ATOM 1842 C C . ALA A 1 237 ? 1.581 -0.812 27.631 1.00 97.38 237 ALA A C 1
ATOM 1844 O O . ALA A 1 237 ? 2.318 -1.799 27.750 1.00 97.38 237 ALA A O 1
ATOM 1845 N N . VAL A 1 238 ? 1.968 0.280 26.972 1.00 96.88 238 VAL A N 1
ATOM 1846 C CA . VAL A 1 238 ? 3.265 0.441 26.301 1.00 96.88 238 VAL A CA 1
ATOM 1847 C C . VAL A 1 238 ? 3.826 1.863 26.442 1.00 96.88 238 VAL A C 1
ATOM 1849 O O . VAL A 1 238 ? 3.069 2.834 26.457 1.00 96.88 238 VAL A O 1
ATOM 1852 N N . PRO A 1 239 ? 5.155 2.035 26.528 1.00 94.50 239 PRO A N 1
ATOM 1853 C CA . PRO A 1 239 ? 5.770 3.360 26.536 1.00 94.50 239 PRO A CA 1
ATOM 1854 C C . PRO A 1 239 ? 5.709 3.999 25.139 1.00 94.50 239 PRO A C 1
ATOM 1856 O O . PRO A 1 239 ? 6.254 3.464 24.178 1.00 94.50 239 PRO A O 1
ATOM 1859 N N . SER A 1 240 ? 5.071 5.167 25.006 1.00 92.00 240 SER A N 1
ATOM 1860 C CA . SER A 1 240 ? 4.932 5.847 23.703 1.00 92.00 240 SER A CA 1
ATOM 1861 C C . SER A 1 240 ? 6.240 6.409 23.137 1.00 92.00 240 SER A C 1
ATOM 1863 O O . SER A 1 240 ? 6.262 6.859 21.994 1.00 92.00 240 SER A O 1
ATOM 1865 N N . ASP A 1 241 ? 7.289 6.473 23.952 1.00 92.25 241 ASP A N 1
ATOM 1866 C CA . ASP A 1 241 ? 8.592 7.081 23.674 1.00 92.25 241 ASP A CA 1
ATOM 1867 C C . ASP A 1 241 ? 9.719 6.059 23.465 1.00 92.25 241 ASP A C 1
ATOM 1869 O O . ASP A 1 241 ? 10.849 6.445 23.179 1.00 92.25 241 ASP A O 1
ATOM 1873 N N . ASN A 1 242 ? 9.421 4.759 23.556 1.00 92.44 242 ASN A N 1
ATOM 1874 C CA . ASN A 1 242 ? 10.410 3.698 23.401 1.00 92.44 242 ASN A CA 1
ATOM 1875 C C . ASN A 1 242 ? 9.955 2.657 22.372 1.00 92.44 242 ASN A C 1
ATOM 1877 O O . ASN A 1 242 ? 9.368 1.631 22.714 1.00 92.44 242 ASN A O 1
ATOM 1881 N N . MET A 1 243 ? 10.271 2.926 21.102 1.00 93.88 243 MET A N 1
ATOM 1882 C CA . MET A 1 243 ? 9.892 2.095 19.953 1.00 93.88 243 MET A CA 1
ATOM 1883 C C . MET A 1 243 ? 10.276 0.616 20.120 1.00 93.88 243 MET A C 1
ATOM 1885 O O . MET A 1 243 ? 9.472 -0.251 19.797 1.00 93.88 243 MET A O 1
ATOM 1889 N N . ALA A 1 244 ? 11.469 0.323 20.649 1.00 92.94 244 ALA A N 1
ATOM 1890 C CA . ALA A 1 244 ? 11.949 -1.050 20.806 1.00 92.94 244 ALA A CA 1
ATOM 1891 C C . ALA A 1 244 ? 11.093 -1.846 21.802 1.00 92.94 244 ALA A C 1
ATOM 1893 O O . ALA A 1 244 ? 10.733 -2.987 21.538 1.00 92.94 244 ALA A O 1
ATOM 1894 N N . VAL A 1 245 ? 10.707 -1.233 22.925 1.00 93.50 245 VAL A N 1
ATOM 1895 C CA . VAL A 1 245 ? 9.839 -1.893 23.913 1.00 93.50 245 VAL A CA 1
ATOM 1896 C C . VAL A 1 245 ? 8.431 -2.111 23.359 1.00 93.50 245 VAL A C 1
ATOM 1898 O O . VAL A 1 245 ? 7.832 -3.151 23.632 1.00 93.50 245 VAL A O 1
ATOM 1901 N N . VAL A 1 246 ? 7.898 -1.159 22.582 1.00 95.62 246 VAL A N 1
ATOM 1902 C CA . VAL A 1 246 ? 6.598 -1.336 21.913 1.00 95.62 246 VAL A CA 1
ATOM 1903 C C . VAL A 1 246 ? 6.652 -2.503 20.928 1.00 95.62 246 VAL A C 1
ATOM 1905 O O . VAL A 1 246 ? 5.767 -3.353 20.959 1.00 95.62 246 VAL A O 1
ATOM 1908 N N . GLU A 1 247 ? 7.690 -2.562 20.090 1.00 96.56 247 GLU A N 1
ATOM 1909 C CA . GLU A 1 247 ? 7.862 -3.611 19.077 1.00 96.56 247 GLU A CA 1
ATOM 1910 C C . GLU A 1 247 ? 7.939 -4.992 19.729 1.00 96.56 247 GLU A C 1
ATOM 1912 O O . GLU A 1 247 ? 7.137 -5.859 19.387 1.00 96.56 247 GLU A O 1
ATOM 1917 N N . VAL A 1 248 ? 8.814 -5.167 20.725 1.00 94.00 248 VAL A N 1
ATOM 1918 C CA . VAL A 1 248 ? 9.014 -6.458 21.397 1.00 94.00 248 VAL A CA 1
ATOM 1919 C C . VAL A 1 248 ? 7.722 -6.949 22.047 1.00 94.00 248 VAL A C 1
ATOM 1921 O O . VAL A 1 248 ? 7.317 -8.080 21.793 1.00 94.00 248 VAL A O 1
ATOM 1924 N N . ARG A 1 249 ? 7.034 -6.096 22.819 1.00 96.31 249 ARG A N 1
ATOM 1925 C CA . ARG A 1 249 ? 5.781 -6.475 23.497 1.00 96.31 249 ARG A CA 1
ATOM 1926 C C . ARG A 1 249 ? 4.673 -6.832 22.517 1.00 96.31 249 ARG A C 1
ATOM 1928 O O . ARG A 1 249 ? 3.908 -7.764 22.751 1.00 96.31 249 ARG A O 1
ATOM 1935 N N . MET A 1 250 ? 4.557 -6.067 21.433 1.00 96.06 250 MET A N 1
ATOM 1936 C CA . MET A 1 250 ? 3.532 -6.325 20.433 1.00 96.06 250 MET A CA 1
ATOM 1937 C C . MET A 1 250 ? 3.827 -7.623 19.687 1.00 96.06 250 MET A C 1
ATOM 1939 O O . MET A 1 250 ? 2.931 -8.443 19.528 1.00 96.06 250 MET A O 1
ATOM 1943 N N . ARG A 1 251 ? 5.086 -7.847 19.304 1.00 94.94 251 ARG A N 1
ATOM 1944 C CA . ARG A 1 251 ? 5.540 -9.088 18.677 1.00 94.94 251 ARG A CA 1
ATOM 1945 C C . ARG A 1 251 ? 5.264 -10.304 19.560 1.00 94.94 251 ARG A C 1
ATOM 1947 O O . ARG A 1 251 ? 4.699 -11.270 19.068 1.00 94.94 251 ARG A O 1
ATOM 1954 N N . GLU A 1 252 ? 5.609 -10.248 20.845 1.00 94.19 252 GLU A N 1
ATOM 1955 C CA . GLU A 1 252 ? 5.327 -11.329 21.801 1.00 94.19 252 GLU A CA 1
ATOM 1956 C C . GLU A 1 252 ? 3.830 -11.676 21.815 1.00 94.19 252 GLU A C 1
ATOM 1958 O O . GLU A 1 252 ? 3.465 -12.819 21.551 1.00 94.19 252 GLU A O 1
ATOM 1963 N N . ARG A 1 253 ? 2.948 -10.679 21.973 1.00 94.19 253 ARG A N 1
ATOM 1964 C CA . ARG A 1 253 ? 1.492 -10.906 21.998 1.00 94.19 253 ARG A CA 1
ATOM 1965 C C . ARG A 1 253 ? 0.916 -11.398 20.664 1.00 94.19 253 ARG A C 1
ATOM 1967 O O . ARG A 1 253 ? -0.081 -12.121 20.654 1.00 94.19 253 ARG A O 1
ATOM 1974 N N . LEU A 1 254 ? 1.498 -10.985 19.540 1.00 92.81 254 LEU A N 1
ATOM 1975 C CA . LEU A 1 254 ? 1.083 -11.444 18.212 1.00 92.81 254 LEU A CA 1
ATOM 1976 C C . LEU A 1 254 ? 1.498 -12.901 17.946 1.00 92.81 254 LEU A C 1
ATOM 1978 O O . LEU A 1 254 ? 0.809 -13.583 17.190 1.00 92.81 254 LEU A O 1
ATOM 1982 N N . LEU A 1 255 ? 2.572 -13.384 18.580 1.00 90.88 255 LEU A N 1
ATOM 1983 C CA . LEU A 1 255 ? 3.043 -14.772 18.483 1.00 90.88 255 LEU A CA 1
ATOM 1984 C C . LEU A 1 255 ? 2.293 -15.744 19.414 1.00 90.88 255 LEU A C 1
ATOM 1986 O O . LEU A 1 255 ? 2.327 -16.947 19.189 1.00 90.88 255 LEU A O 1
ATOM 1990 N N . GLU A 1 256 ? 1.600 -15.253 20.444 1.00 83.44 256 GLU A N 1
ATOM 1991 C CA . GLU A 1 256 ? 0.987 -16.071 21.507 1.00 83.44 256 GLU A CA 1
ATOM 1992 C C . GLU A 1 256 ? -0.195 -16.969 21.087 1.00 83.44 256 GLU A C 1
ATOM 1994 O O . GLU A 1 256 ? -0.716 -17.711 21.919 1.00 83.44 256 GLU A O 1
ATOM 1999 N N . SER A 1 257 ? -0.690 -16.930 19.846 1.00 65.69 257 SER A N 1
ATOM 2000 C CA . SER A 1 257 ? -1.779 -17.849 19.452 1.00 65.69 257 SER A CA 1
ATOM 2001 C C . SER A 1 257 ? -1.698 -18.254 17.984 1.00 65.69 257 SER A C 1
ATOM 2003 O O . SER A 1 257 ? -2.005 -17.471 17.082 1.00 65.69 257 SER A O 1
ATOM 2005 N N . ASP A 1 258 ? -1.305 -19.494 17.740 1.00 68.00 258 ASP A N 1
ATOM 2006 C CA . ASP A 1 258 ? -1.376 -20.074 16.407 1.00 68.00 258 ASP A CA 1
ATOM 2007 C C . ASP A 1 258 ? -2.839 -20.215 15.962 1.00 68.00 258 ASP A C 1
ATOM 2009 O O . ASP A 1 258 ? -3.717 -20.585 16.743 1.00 68.00 258 ASP A O 1
ATOM 2013 N N . GLY A 1 259 ? -3.104 -19.904 14.692 1.00 76.25 259 GLY A N 1
ATOM 2014 C CA . GLY A 1 259 ? -4.404 -20.121 14.049 1.00 76.25 259 GLY A CA 1
ATOM 2015 C C . GLY A 1 259 ? -5.441 -18.998 14.179 1.00 76.25 259 GLY A C 1
ATOM 2016 O O . GLY A 1 259 ? -6.522 -19.142 13.618 1.00 76.25 259 GLY A O 1
ATOM 2017 N N . CYS A 1 260 ? -5.141 -17.885 14.857 1.00 87.69 260 CYS A N 1
ATOM 2018 C CA . CYS A 1 260 ? -6.020 -16.707 14.867 1.00 87.69 260 CYS A CA 1
ATOM 2019 C C . CYS A 1 260 ? -5.732 -15.780 13.678 1.00 87.69 260 CYS A C 1
ATOM 2021 O O . CYS A 1 260 ? -4.578 -15.403 13.453 1.00 87.69 260 CYS A O 1
ATOM 2023 N N . PHE A 1 261 ? -6.774 -15.338 12.970 1.00 92.38 261 PHE A N 1
ATOM 2024 C CA . PHE A 1 261 ? -6.641 -14.282 11.971 1.00 92.38 261 PHE A CA 1
ATOM 2025 C C . PHE A 1 261 ? -6.598 -12.915 12.657 1.00 92.38 261 PHE A C 1
ATOM 2027 O O . PHE A 1 261 ? -7.563 -12.471 13.286 1.00 92.38 261 PHE A O 1
ATOM 2034 N N . ARG A 1 262 ? -5.448 -12.248 12.555 1.00 94.31 262 ARG A N 1
ATOM 2035 C CA . ARG A 1 262 ? -5.175 -10.985 13.240 1.00 94.31 262 ARG A CA 1
ATOM 2036 C C . ARG A 1 262 ? -4.931 -9.865 12.257 1.00 94.31 262 ARG A C 1
ATOM 2038 O O . ARG A 1 262 ? -4.349 -10.075 11.198 1.00 94.31 262 ARG A O 1
ATOM 2045 N N . LEU A 1 263 ? -5.280 -8.662 12.687 1.00 96.56 263 LEU A N 1
ATOM 2046 C CA . LEU A 1 263 ? -4.912 -7.423 12.020 1.00 96.56 263 LEU A CA 1
ATOM 2047 C C . LEU A 1 263 ? -4.377 -6.422 13.031 1.00 96.56 263 LEU A C 1
ATOM 2049 O O . LEU A 1 263 ? -4.717 -6.450 14.215 1.00 96.56 263 LEU A O 1
ATOM 2053 N N . VAL A 1 264 ? -3.582 -5.480 12.541 1.00 97.69 264 VAL A N 1
ATOM 2054 C CA . VAL A 1 264 ? -3.107 -4.351 13.339 1.00 97.69 264 VAL A CA 1
ATOM 2055 C C . VAL A 1 264 ? -3.606 -3.053 12.710 1.00 97.69 264 VAL A C 1
ATOM 2057 O O . VAL A 1 264 ? -3.330 -2.762 11.550 1.00 97.69 264 VAL A O 1
ATOM 2060 N N . ASN A 1 265 ? -4.318 -2.250 13.492 1.00 97.88 265 ASN A N 1
ATOM 2061 C CA . ASN A 1 265 ? -4.773 -0.917 13.137 1.00 97.88 265 ASN A CA 1
ATOM 2062 C C . ASN A 1 265 ? -3.792 0.154 13.637 1.00 97.88 265 ASN A C 1
ATOM 2064 O O . ASN A 1 265 ? -3.692 0.402 14.844 1.00 97.88 265 ASN A O 1
ATOM 2068 N N . ILE A 1 266 ? -3.136 0.838 12.699 1.00 96.75 266 ILE A N 1
ATOM 2069 C CA . ILE A 1 266 ? -2.178 1.923 12.980 1.00 96.75 266 ILE A CA 1
ATOM 2070 C C . ILE A 1 266 ? -2.751 3.330 12.734 1.00 96.75 266 ILE A C 1
ATOM 2072 O O . ILE A 1 266 ? -1.998 4.292 12.635 1.00 96.75 266 ILE A O 1
ATOM 2076 N N . THR A 1 267 ? -4.078 3.471 12.632 1.00 95.25 267 THR A N 1
ATOM 2077 C CA . THR A 1 267 ? -4.745 4.780 12.456 1.00 95.25 267 THR A CA 1
ATOM 2078 C C . THR A 1 267 ? -4.494 5.721 13.638 1.00 95.25 267 THR A C 1
ATOM 2080 O O . THR A 1 267 ? -4.404 6.935 13.471 1.00 95.25 267 THR A O 1
ATOM 2083 N N . GLY A 1 268 ? -4.414 5.162 14.849 1.00 92.81 268 GLY A N 1
ATOM 2084 C CA . GLY A 1 268 ? -4.071 5.896 16.062 1.00 92.81 268 GLY A CA 1
ATOM 2085 C C . GLY A 1 268 ? -2.599 5.742 16.446 1.00 92.81 268 GLY A C 1
ATOM 2086 O O . GLY A 1 268 ? -1.746 5.362 15.650 1.00 92.81 268 GLY A O 1
ATOM 2087 N N . GLY A 1 269 ? -2.294 6.031 17.709 1.00 93.38 269 GLY A N 1
ATOM 2088 C CA . GLY A 1 269 ? -0.922 6.050 18.208 1.00 93.38 269 GLY A CA 1
ATOM 2089 C C . GLY A 1 269 ? -0.138 7.271 17.732 1.00 93.38 269 GLY A C 1
ATOM 2090 O O . GLY A 1 269 ? -0.643 8.155 17.040 1.00 93.38 269 GLY A O 1
ATOM 2091 N N . ASN A 1 270 ? 1.120 7.344 18.152 1.00 93.88 270 ASN A N 1
ATOM 2092 C CA . ASN A 1 270 ? 2.077 8.282 17.577 1.00 93.88 270 ASN A CA 1
ATOM 2093 C C . ASN A 1 270 ? 2.926 7.575 16.505 1.00 93.88 270 ASN A C 1
ATOM 2095 O O . ASN A 1 270 ? 2.887 6.352 16.365 1.00 93.88 270 ASN A O 1
ATOM 2099 N N . ARG A 1 271 ? 3.747 8.339 15.773 1.00 92.50 271 ARG A N 1
ATOM 2100 C CA . ARG A 1 271 ? 4.609 7.782 14.715 1.00 92.50 271 ARG A CA 1
ATOM 2101 C C . ARG A 1 271 ? 5.528 6.664 15.216 1.00 92.50 271 ARG A C 1
ATOM 2103 O O . ARG A 1 271 ? 5.700 5.681 14.509 1.00 92.50 271 ARG A O 1
ATOM 2110 N N . MET A 1 272 ? 6.092 6.786 16.421 1.00 93.81 272 MET A N 1
ATOM 2111 C CA . MET A 1 272 ? 6.988 5.760 16.974 1.00 93.81 272 MET A CA 1
ATOM 2112 C C . MET A 1 272 ? 6.258 4.446 17.253 1.00 93.81 272 MET A C 1
ATOM 2114 O O . MET A 1 272 ? 6.766 3.387 16.900 1.00 93.81 272 MET A O 1
ATOM 2118 N N . MET A 1 273 ? 5.055 4.507 17.827 1.00 95.94 273 MET A N 1
ATOM 2119 C CA . MET A 1 273 ? 4.209 3.330 18.019 1.00 95.94 273 MET A CA 1
ATOM 2120 C C . MET A 1 273 ? 3.809 2.714 16.674 1.00 95.94 273 MET A C 1
ATOM 2122 O O . MET A 1 273 ? 3.862 1.498 16.536 1.00 95.94 273 MET A O 1
ATOM 2126 N N . GLY A 1 274 ? 3.474 3.537 15.672 1.00 95.25 274 GLY A N 1
ATOM 2127 C CA . GLY A 1 274 ? 3.169 3.069 14.315 1.00 95.25 274 GLY A CA 1
ATOM 2128 C C . GLY A 1 274 ? 4.336 2.316 13.668 1.00 95.25 274 GLY A C 1
ATOM 2129 O O . GLY A 1 274 ? 4.148 1.220 13.145 1.00 95.25 274 GLY A O 1
ATOM 2130 N N . PHE A 1 275 ? 5.560 2.850 13.765 1.00 93.62 275 PHE A N 1
ATOM 2131 C CA . PHE A 1 275 ? 6.762 2.166 13.274 1.00 93.62 275 PHE A CA 1
ATOM 2132 C C . PHE A 1 275 ? 7.045 0.864 14.031 1.00 93.62 275 PHE A C 1
ATOM 2134 O O . PHE A 1 275 ? 7.323 -0.153 13.399 1.00 93.62 275 PHE A O 1
ATOM 2141 N N . ALA A 1 276 ? 6.931 0.870 15.362 1.00 95.06 276 ALA A N 1
ATOM 2142 C CA . ALA A 1 276 ? 7.088 -0.335 16.175 1.00 95.06 276 ALA A CA 1
ATOM 2143 C C . ALA A 1 276 ? 6.083 -1.428 15.781 1.00 95.06 276 ALA A C 1
ATOM 2145 O O . ALA A 1 276 ? 6.456 -2.583 15.591 1.00 95.06 276 ALA A O 1
ATOM 2146 N N . ALA A 1 277 ? 4.819 -1.044 15.600 1.00 96.38 277 ALA A N 1
ATOM 2147 C CA . ALA A 1 277 ? 3.753 -1.941 15.190 1.00 96.38 277 ALA A CA 1
ATOM 2148 C C . ALA A 1 277 ? 3.997 -2.536 13.801 1.00 96.38 277 ALA A C 1
ATOM 2150 O O . ALA A 1 277 ? 3.785 -3.729 13.602 1.00 96.38 277 ALA A O 1
ATOM 2151 N N . MET A 1 278 ? 4.495 -1.734 12.858 1.00 93.25 278 MET A N 1
ATOM 2152 C CA . MET A 1 278 ? 4.857 -2.210 11.525 1.00 93.25 278 MET A CA 1
ATOM 2153 C C . MET A 1 278 ? 6.009 -3.222 11.559 1.00 93.25 278 MET A C 1
ATOM 2155 O O . MET A 1 278 ? 5.949 -4.230 10.858 1.00 93.25 278 MET A O 1
ATOM 2159 N N . LEU A 1 279 ? 7.040 -2.991 12.380 1.00 91.38 279 LEU A N 1
ATOM 2160 C CA . LEU A 1 279 ? 8.148 -3.939 12.546 1.00 91.38 279 LEU A CA 1
ATOM 2161 C C . LEU A 1 279 ? 7.669 -5.264 13.154 1.00 91.38 279 LEU A C 1
ATOM 2163 O O . LEU A 1 279 ? 7.975 -6.327 12.611 1.00 91.38 279 LEU A O 1
ATOM 2167 N N . ALA A 1 280 ? 6.860 -5.195 14.214 1.00 93.19 280 ALA A N 1
ATOM 2168 C CA . ALA A 1 280 ? 6.280 -6.371 14.854 1.00 93.19 280 ALA A CA 1
ATOM 2169 C C . ALA A 1 280 ? 5.365 -7.148 13.891 1.00 93.19 280 ALA A C 1
ATOM 2171 O O . ALA A 1 280 ? 5.492 -8.365 13.765 1.00 93.19 280 ALA A O 1
ATOM 2172 N N . ALA A 1 281 ? 4.489 -6.453 13.160 1.00 92.25 281 ALA A N 1
ATOM 2173 C CA . ALA A 1 281 ? 3.588 -7.059 12.183 1.00 92.25 281 ALA A CA 1
ATOM 2174 C C . ALA A 1 281 ? 4.349 -7.724 11.030 1.00 92.25 281 ALA A C 1
ATOM 2176 O O . ALA A 1 281 ? 4.049 -8.864 10.685 1.00 92.25 281 ALA A O 1
ATOM 2177 N N . ARG A 1 282 ? 5.393 -7.074 10.495 1.00 87.31 282 ARG A N 1
ATOM 2178 C CA . ARG A 1 282 ? 6.265 -7.667 9.471 1.00 87.31 282 ARG A CA 1
ATOM 2179 C C . ARG A 1 282 ? 6.951 -8.931 9.977 1.00 87.31 282 ARG A C 1
ATOM 2181 O O . ARG A 1 282 ? 7.004 -9.921 9.255 1.00 87.31 282 ARG A O 1
ATOM 2188 N N . HIS A 1 283 ? 7.467 -8.909 11.205 1.00 86.38 283 HIS A N 1
ATOM 2189 C CA . HIS A 1 283 ? 8.103 -10.080 11.806 1.00 86.38 283 HIS A CA 1
ATOM 2190 C C . HIS A 1 283 ? 7.115 -11.242 11.974 1.00 86.38 283 HIS A C 1
ATOM 2192 O O . HIS A 1 283 ? 7.445 -12.382 11.656 1.00 86.38 283 HIS A O 1
ATOM 2198 N N . CYS A 1 284 ? 5.894 -10.942 12.423 1.00 88.12 284 CYS A N 1
ATOM 2199 C CA . CYS A 1 284 ? 4.842 -11.933 12.654 1.00 88.12 284 CYS A CA 1
ATOM 2200 C C . CYS A 1 284 ? 4.058 -12.304 11.386 1.00 88.12 284 CYS A C 1
ATOM 2202 O O . CYS A 1 284 ? 3.165 -13.141 11.462 1.00 88.12 284 CYS A O 1
ATOM 2204 N N . ARG A 1 285 ? 4.369 -11.688 10.236 1.00 87.50 285 ARG A N 1
ATOM 2205 C CA . ARG A 1 285 ? 3.657 -11.857 8.958 1.00 87.50 285 ARG A CA 1
ATOM 2206 C C . ARG A 1 285 ? 2.161 -11.543 9.047 1.00 87.50 285 ARG A C 1
ATOM 2208 O O . ARG A 1 285 ? 1.321 -12.280 8.543 1.00 87.50 285 ARG A O 1
ATOM 2215 N N . ILE A 1 286 ? 1.834 -10.437 9.705 1.00 91.56 286 ILE A N 1
ATOM 2216 C CA . ILE A 1 286 ? 0.462 -9.972 9.938 1.00 91.56 286 ILE A CA 1
ATOM 2217 C C . ILE A 1 286 ? 0.217 -8.701 9.135 1.00 91.56 286 ILE A C 1
ATOM 2219 O O . ILE A 1 286 ? 1.070 -7.817 9.092 1.00 91.56 286 ILE A O 1
ATOM 2223 N N . SER A 1 287 ? -0.954 -8.588 8.515 1.00 93.50 287 SER A N 1
ATOM 2224 C CA . SER A 1 287 ? -1.320 -7.402 7.745 1.00 93.50 287 SER A CA 1
ATOM 2225 C C . SER A 1 287 ? -1.690 -6.219 8.654 1.00 93.50 287 SER A C 1
ATOM 2227 O O . SER A 1 287 ? -2.254 -6.372 9.743 1.00 93.50 287 SER A O 1
ATOM 2229 N N . LEU A 1 288 ? -1.387 -5.011 8.184 1.00 95.12 288 LEU A N 1
ATOM 2230 C CA . LEU A 1 288 ? -1.803 -3.756 8.800 1.00 95.12 288 LEU A CA 1
ATOM 2231 C C . LEU A 1 288 ? -3.002 -3.183 8.053 1.00 95.12 288 LEU A C 1
ATOM 2233 O O . LEU A 1 288 ? -3.093 -3.305 6.832 1.00 95.12 288 LEU A O 1
ATOM 2237 N N . VAL A 1 289 ? -3.851 -2.467 8.778 1.00 96.62 289 VAL A N 1
ATOM 2238 C CA . VAL A 1 289 ? -4.881 -1.598 8.214 1.00 96.62 289 VAL A CA 1
ATOM 2239 C C . VAL A 1 289 ? -4.788 -0.208 8.826 1.00 96.62 289 VAL A C 1
ATOM 2241 O O . VAL A 1 289 ? -4.389 -0.041 9.981 1.00 96.62 289 VAL A O 1
ATOM 2244 N N . TYR A 1 290 ? -5.162 0.814 8.068 1.00 95.50 290 TYR A N 1
ATOM 2245 C CA . TYR A 1 290 ? -5.355 2.152 8.611 1.00 95.50 290 TYR A CA 1
ATOM 2246 C C . TYR A 1 290 ? -6.344 2.959 7.783 1.00 95.50 290 TYR A C 1
ATOM 2248 O O . TYR A 1 290 ? -6.590 2.672 6.614 1.00 95.50 290 TYR A O 1
ATOM 2256 N N . ARG A 1 291 ? -6.919 3.991 8.394 1.00 93.44 291 ARG A N 1
ATOM 2257 C CA . ARG A 1 291 ? -7.735 4.972 7.688 1.00 93.44 291 ARG A CA 1
ATOM 2258 C C . ARG A 1 291 ? -6.883 6.190 7.360 1.00 93.44 291 ARG A C 1
ATOM 2260 O O . ARG A 1 291 ? -6.432 6.884 8.270 1.00 93.44 291 ARG A O 1
ATOM 2267 N N . ASP A 1 292 ? -6.670 6.439 6.070 1.00 90.06 292 ASP A N 1
ATOM 2268 C CA . ASP A 1 292 ? -6.057 7.687 5.618 1.00 90.06 292 ASP A CA 1
ATOM 2269 C C . ASP A 1 292 ? -6.944 8.879 6.008 1.00 90.06 292 ASP A C 1
ATOM 2271 O O . ASP A 1 292 ? -8.170 8.765 6.099 1.00 90.06 292 ASP A O 1
ATOM 2275 N N . ILE A 1 293 ? -6.323 10.032 6.243 1.00 83.19 293 ILE A N 1
ATOM 2276 C CA . ILE A 1 293 ? -7.035 11.248 6.600 1.00 83.19 293 ILE A CA 1
ATOM 2277 C C . ILE A 1 293 ? -8.049 11.610 5.502 1.00 83.19 293 ILE A C 1
ATOM 2279 O O . ILE A 1 293 ? -9.186 11.956 5.829 1.00 83.19 293 ILE A O 1
ATOM 2283 N N . ASP A 1 294 ? -7.672 11.473 4.224 1.00 84.50 294 ASP A N 1
ATOM 2284 C CA . ASP A 1 294 ? -8.462 11.795 3.022 1.00 84.50 294 ASP A CA 1
ATOM 2285 C C . ASP A 1 294 ? -9.269 10.594 2.487 1.00 84.50 294 ASP A C 1
ATOM 2287 O O . ASP A 1 294 ? -9.789 10.630 1.369 1.00 84.50 294 ASP A O 1
ATOM 2291 N N . ALA A 1 295 ? -9.389 9.516 3.270 1.00 87.38 295 ALA A N 1
ATOM 2292 C CA . ALA A 1 295 ? -10.127 8.329 2.860 1.00 87.38 295 ALA A CA 1
ATOM 2293 C C . ALA A 1 295 ? -11.620 8.623 2.641 1.00 87.38 295 ALA A C 1
ATOM 2295 O O . ALA A 1 295 ? -12.271 9.284 3.454 1.00 87.38 295 ALA A O 1
ATOM 2296 N N . GLN A 1 296 ? -12.178 8.048 1.573 1.00 89.38 296 GLN A N 1
ATOM 2297 C CA . GLN A 1 296 ? -13.627 7.998 1.372 1.00 89.38 296 GLN A CA 1
ATOM 2298 C C . GLN A 1 296 ? -14.307 7.163 2.472 1.00 89.38 296 GLN A C 1
ATOM 2300 O O . GLN A 1 296 ? -13.654 6.447 3.247 1.00 89.38 296 GLN A O 1
ATOM 2305 N N . ASP A 1 297 ? -15.629 7.267 2.575 1.00 88.00 297 ASP A N 1
ATOM 2306 C CA . ASP A 1 297 ? -16.424 6.435 3.481 1.00 88.00 297 ASP A CA 1
ATOM 2307 C C . ASP A 1 297 ? -16.147 4.950 3.207 1.00 88.00 297 ASP A C 1
ATOM 2309 O O . ASP A 1 297 ? -16.022 4.532 2.058 1.00 88.00 297 ASP A O 1
ATOM 2313 N N . GLU A 1 298 ? -15.979 4.164 4.273 1.00 89.31 298 GLU A N 1
ATOM 2314 C CA . GLU A 1 298 ? -15.691 2.718 4.212 1.00 89.31 298 GLU A CA 1
ATOM 2315 C C . GLU A 1 298 ? -14.398 2.312 3.472 1.00 89.31 298 GLU A C 1
ATOM 2317 O O . GLU A 1 298 ? -14.111 1.124 3.328 1.00 89.31 298 GLU A O 1
ATOM 2322 N N . GLN A 1 299 ? -13.561 3.269 3.067 1.00 93.56 299 GLN A N 1
ATOM 2323 C CA . GLN A 1 299 ? -12.225 2.998 2.539 1.00 93.56 299 GLN A CA 1
ATOM 2324 C C . GLN A 1 299 ? -11.202 2.879 3.672 1.00 93.56 299 GLN A C 1
ATOM 2326 O O . GLN A 1 299 ? -11.119 3.755 4.538 1.00 93.56 299 GLN A O 1
ATOM 2331 N N . LEU A 1 300 ? -10.375 1.836 3.621 1.00 95.25 300 LEU A N 1
ATOM 2332 C CA . LEU A 1 300 ? -9.149 1.713 4.410 1.00 95.25 300 LEU A CA 1
ATOM 2333 C C . LEU A 1 300 ? -7.966 1.449 3.478 1.00 95.25 300 LEU A C 1
ATOM 2335 O O . LEU A 1 300 ? -8.128 1.038 2.331 1.00 95.25 300 LEU A O 1
ATOM 2339 N N . GLU A 1 301 ? -6.772 1.684 3.989 1.00 93.69 301 GLU A N 1
ATOM 2340 C CA . GLU A 1 301 ? -5.518 1.249 3.390 1.00 93.69 301 GLU A CA 1
ATOM 2341 C C . GLU A 1 301 ? -5.068 -0.032 4.097 1.00 93.69 301 GLU A C 1
ATOM 2343 O O . GLU A 1 301 ? -5.215 -0.163 5.317 1.00 93.69 301 GLU A O 1
ATOM 2348 N N . MET A 1 302 ? -4.521 -0.973 3.337 1.00 93.06 302 MET A N 1
ATOM 2349 C CA . MET A 1 302 ? -3.990 -2.240 3.822 1.00 93.06 302 MET A CA 1
ATOM 2350 C C . MET A 1 302 ? -2.530 -2.383 3.404 1.00 93.06 302 MET A C 1
ATOM 2352 O O . MET A 1 302 ? -2.156 -2.054 2.277 1.00 93.06 302 MET A O 1
ATOM 2356 N N . ILE A 1 303 ? -1.708 -2.891 4.320 1.00 90.56 303 ILE A N 1
ATOM 2357 C CA . ILE A 1 303 ? -0.333 -3.303 4.042 1.00 90.56 303 ILE A CA 1
ATOM 2358 C C . ILE A 1 303 ? -0.215 -4.774 4.409 1.00 90.56 303 ILE A C 1
ATOM 2360 O O . ILE A 1 303 ? -0.406 -5.147 5.565 1.00 90.56 303 ILE A O 1
ATOM 2364 N N . ASP A 1 304 ? 0.097 -5.612 3.432 1.00 87.19 304 ASP A N 1
ATOM 2365 C CA . ASP A 1 304 ? 0.182 -7.051 3.615 1.00 87.19 304 ASP A CA 1
ATOM 2366 C C . ASP A 1 304 ? 1.629 -7.534 3.733 1.00 87.19 304 ASP A C 1
ATOM 2368 O O . ASP A 1 304 ? 2.456 -7.336 2.838 1.00 87.19 304 ASP A O 1
ATOM 2372 N N . PHE A 1 305 ? 1.892 -8.198 4.859 1.00 83.81 305 PHE A N 1
ATOM 2373 C CA . PHE A 1 305 ? 3.166 -8.813 5.218 1.00 83.81 305 PHE A CA 1
ATOM 2374 C C . PHE A 1 305 ? 3.080 -10.345 5.304 1.00 83.81 305 PHE A C 1
ATOM 2376 O O . PHE A 1 305 ? 4.023 -10.974 5.775 1.00 83.81 305 PHE A O 1
ATOM 2383 N N . THR A 1 306 ? 1.959 -10.958 4.906 1.00 70.25 306 THR A N 1
ATOM 2384 C CA . THR A 1 306 ? 1.758 -12.417 5.019 1.00 70.25 306 THR A CA 1
ATOM 2385 C C . THR A 1 306 ? 2.690 -13.218 4.103 1.00 70.25 306 THR A C 1
ATOM 2387 O O . THR A 1 306 ? 3.045 -14.357 4.410 1.00 70.25 306 THR A O 1
ATOM 2390 N N . ASN A 1 307 ? 3.124 -12.607 2.998 1.00 63.25 307 ASN A N 1
ATOM 2391 C CA . ASN A 1 307 ? 4.049 -13.191 2.028 1.00 63.25 307 ASN A CA 1
ATOM 2392 C C . ASN A 1 307 ? 5.527 -13.049 2.466 1.00 63.25 307 ASN A C 1
ATOM 2394 O O . ASN A 1 307 ? 5.840 -12.284 3.373 1.00 63.25 307 ASN A O 1
ATOM 2398 N N . ASP A 1 308 ? 6.428 -13.819 1.836 1.00 56.38 308 ASP A N 1
ATOM 2399 C CA . ASP A 1 308 ? 7.865 -13.940 2.164 1.00 56.38 308 ASP A CA 1
ATOM 2400 C C . ASP A 1 308 ? 8.525 -12.603 2.598 1.00 56.38 308 ASP A C 1
ATOM 2402 O O . ASP A 1 308 ? 8.370 -11.599 1.901 1.00 56.38 308 ASP A O 1
ATOM 2406 N N . PRO A 1 309 ? 9.292 -12.563 3.712 1.00 53.34 309 PRO A N 1
ATOM 2407 C CA . PRO A 1 309 ? 9.924 -11.343 4.235 1.00 53.34 309 PRO A CA 1
ATOM 2408 C C . PRO A 1 309 ? 10.895 -10.636 3.271 1.00 53.34 309 PRO A C 1
ATOM 2410 O O . PRO A 1 309 ? 11.228 -9.465 3.509 1.00 53.34 309 PRO A O 1
ATOM 2413 N N . ASN A 1 310 ? 11.351 -11.335 2.226 1.00 47.28 310 ASN A N 1
ATOM 2414 C CA . ASN A 1 310 ? 12.199 -10.811 1.156 1.00 47.28 310 ASN A CA 1
ATOM 2415 C C . ASN A 1 310 ? 11.405 -10.133 0.029 1.00 47.28 310 ASN A C 1
ATOM 2417 O O . ASN A 1 310 ? 11.998 -9.445 -0.801 1.00 47.28 310 ASN A O 1
ATOM 2421 N N . LEU A 1 311 ? 10.081 -10.301 -0.013 1.00 53.44 311 LEU A N 1
ATOM 2422 C CA . LEU A 1 311 ? 9.216 -9.597 -0.952 1.00 53.44 311 LEU A CA 1
ATOM 2423 C C . LEU A 1 311 ? 8.881 -8.201 -0.421 1.00 53.44 311 LEU A C 1
ATOM 2425 O O . LEU A 1 311 ? 8.755 -7.970 0.785 1.00 53.44 311 LEU A O 1
ATOM 2429 N N . LEU A 1 312 ? 8.729 -7.252 -1.346 1.00 58.91 312 LEU A N 1
ATOM 2430 C CA . LEU A 1 312 ? 8.221 -5.927 -1.009 1.00 58.91 312 LEU A CA 1
ATOM 2431 C C . LEU A 1 312 ? 6.806 -6.064 -0.418 1.00 58.91 312 LEU A C 1
ATOM 2433 O O . LEU A 1 312 ? 5.999 -6.831 -0.958 1.00 58.91 312 LEU A O 1
ATOM 2437 N N . PRO A 1 313 ? 6.486 -5.333 0.666 1.00 67.00 313 PRO A N 1
ATOM 2438 C CA . PRO A 1 313 ? 5.141 -5.341 1.214 1.00 67.00 313 PRO A CA 1
ATOM 2439 C C . PRO A 1 313 ? 4.161 -4.830 0.162 1.00 67.00 313 PRO A C 1
ATOM 2441 O O . PRO A 1 313 ? 4.422 -3.834 -0.515 1.00 67.00 313 PRO A O 1
ATOM 2444 N N . ARG A 1 314 ? 3.030 -5.520 0.020 1.00 75.81 314 ARG A N 1
ATOM 2445 C CA . ARG A 1 314 ? 1.964 -5.095 -0.889 1.00 75.81 314 ARG A CA 1
ATOM 2446 C C . ARG A 1 314 ? 1.106 -4.075 -0.156 1.00 75.81 314 ARG A C 1
ATOM 2448 O O . ARG A 1 314 ? 0.667 -4.346 0.958 1.00 75.81 314 ARG A O 1
ATOM 2455 N N . ASN A 1 315 ? 0.861 -2.923 -0.767 1.00 83.62 315 ASN A N 1
ATOM 2456 C CA . ASN A 1 315 ? 0.013 -1.876 -0.209 1.00 83.62 315 ASN A CA 1
ATOM 2457 C C . ASN A 1 315 ? -1.121 -1.530 -1.176 1.00 83.62 315 ASN A C 1
ATOM 2459 O O . ASN A 1 315 ? -0.956 -1.593 -2.395 1.00 83.62 315 ASN A O 1
ATOM 2463 N N . GLY A 1 316 ? -2.286 -1.188 -0.638 1.00 86.00 316 GLY A N 1
ATOM 2464 C CA . GLY A 1 316 ? -3.443 -0.880 -1.463 1.00 86.00 316 GLY A CA 1
ATOM 2465 C C . GLY A 1 316 ? -4.690 -0.570 -0.656 1.00 86.00 316 GLY A C 1
ATOM 2466 O O . GLY A 1 316 ? -4.745 -0.774 0.555 1.00 86.00 316 GLY A O 1
ATOM 2467 N N . LYS A 1 317 ? -5.709 -0.102 -1.369 1.00 90.25 317 LYS A N 1
ATOM 2468 C CA . LYS A 1 317 ? -7.001 0.265 -0.797 1.00 90.25 317 LYS A CA 1
ATOM 2469 C C . LYS A 1 317 ? -7.903 -0.953 -0.667 1.00 90.25 317 LYS A C 1
ATOM 2471 O O . LYS A 1 317 ? -7.983 -1.764 -1.586 1.00 90.25 317 LYS A O 1
ATOM 2476 N N . ILE A 1 318 ? -8.638 -1.011 0.436 1.00 92.31 318 ILE A N 1
ATOM 2477 C CA . ILE A 1 318 ? -9.766 -1.919 0.648 1.00 92.31 318 ILE A CA 1
ATOM 2478 C C . ILE A 1 318 ? -11.046 -1.119 0.865 1.00 92.31 318 ILE A C 1
ATOM 2480 O O . ILE A 1 318 ? -11.032 -0.043 1.464 1.00 92.31 318 ILE A O 1
ATOM 2484 N N . LEU A 1 319 ? -12.158 -1.667 0.382 1.00 93.06 319 LEU A N 1
ATOM 2485 C CA . LEU A 1 319 ? -13.500 -1.107 0.525 1.00 93.06 319 LEU A CA 1
ATOM 2486 C C . LEU A 1 319 ? -14.412 -2.185 1.101 1.00 93.06 319 LEU A C 1
ATOM 2488 O O . LEU A 1 319 ? -14.493 -3.277 0.541 1.00 93.06 319 LEU A O 1
ATOM 2492 N N . GLY A 1 320 ? -15.089 -1.893 2.207 1.00 92.31 320 GLY A N 1
ATOM 2493 C CA . GLY A 1 320 ? -15.998 -2.852 2.830 1.00 92.31 320 GLY A CA 1
ATOM 2494 C C . GLY A 1 320 ? -16.338 -2.510 4.271 1.00 92.31 320 GLY A C 1
ATOM 2495 O O . GLY A 1 320 ? -15.792 -1.576 4.852 1.00 92.31 320 GLY A O 1
ATOM 2496 N N . ASN A 1 321 ? -17.283 -3.245 4.848 1.00 94.56 321 ASN A N 1
ATOM 2497 C CA . ASN A 1 321 ? -17.754 -3.018 6.208 1.00 94.56 321 ASN A CA 1
ATOM 2498 C C . ASN A 1 321 ? -18.377 -4.309 6.752 1.00 94.56 321 ASN A C 1
ATOM 2500 O O . ASN A 1 321 ? -19.446 -4.717 6.300 1.00 94.56 321 ASN A O 1
ATOM 2504 N N . ASN A 1 322 ? -17.724 -4.924 7.735 1.00 95.25 322 ASN A N 1
ATOM 2505 C CA . ASN A 1 322 ? -18.196 -6.144 8.392 1.00 95.25 322 ASN A CA 1
ATOM 2506 C C . ASN A 1 322 ? -19.198 -5.857 9.514 1.00 95.25 322 ASN A C 1
ATOM 2508 O O . ASN A 1 322 ? -19.707 -6.791 10.135 1.00 95.25 322 ASN A O 1
ATOM 2512 N N . CYS A 1 323 ? -19.466 -4.584 9.827 1.00 94.00 323 CYS A N 1
ATOM 2513 C CA . CYS A 1 323 ? -20.384 -4.229 10.897 1.00 94.00 323 CYS A CA 1
ATOM 2514 C C . CYS A 1 323 ? -21.765 -4.846 10.625 1.00 94.00 323 CYS A C 1
ATOM 2516 O O . CYS A 1 323 ? -22.389 -4.515 9.610 1.00 94.00 323 CYS A O 1
ATOM 2518 N N . PRO A 1 324 ? -22.295 -5.695 11.528 1.00 93.38 324 PRO A N 1
ATOM 2519 C CA . PRO A 1 324 ? -23.597 -6.308 11.334 1.00 93.38 324 PRO A CA 1
ATOM 2520 C C . PRO A 1 324 ? -24.674 -5.250 11.113 1.00 93.38 324 PRO A C 1
ATOM 2522 O O . PRO A 1 324 ? -24.739 -4.259 11.843 1.00 93.38 324 PRO A O 1
ATOM 2525 N N . GLU A 1 325 ? -25.579 -5.497 10.168 1.00 92.62 325 GLU A N 1
ATOM 2526 C CA . GLU A 1 325 ? -26.572 -4.516 9.710 1.00 92.62 325 GLU A CA 1
ATOM 2527 C C . GLU A 1 325 ? -27.396 -3.891 10.856 1.00 92.62 325 GLU A C 1
ATOM 2529 O O . GLU A 1 325 ? -27.710 -2.698 10.848 1.00 92.62 325 GLU A O 1
ATOM 2534 N N . LYS A 1 326 ? -27.683 -4.680 11.904 1.00 92.06 326 LYS A N 1
ATOM 2535 C CA . LYS A 1 326 ? -28.383 -4.228 13.121 1.00 92.06 326 LYS A CA 1
ATOM 2536 C C . LYS A 1 326 ? -27.670 -3.080 13.852 1.00 92.06 326 LYS A C 1
ATOM 2538 O O . LYS A 1 326 ? -28.333 -2.249 14.472 1.00 92.06 326 LYS A O 1
ATOM 2543 N N . TRP A 1 327 ? -26.339 -3.058 13.804 1.00 92.06 327 TRP A N 1
ATOM 2544 C CA . TRP A 1 327 ? -25.486 -2.039 14.410 1.00 92.06 327 TRP A CA 1
ATOM 2545 C C . TRP A 1 327 ? -25.118 -0.965 13.395 1.00 92.06 327 TRP A C 1
ATOM 2547 O O . TRP A 1 327 ? -25.225 0.217 13.716 1.00 92.06 327 TRP A O 1
ATOM 2557 N N . ARG A 1 328 ? -24.793 -1.355 12.156 1.00 92.44 328 ARG A N 1
ATOM 2558 C CA . ARG A 1 328 ? -24.396 -0.442 11.076 1.00 92.44 328 ARG A CA 1
ATOM 2559 C C . ARG A 1 328 ? -25.388 0.704 10.882 1.00 92.44 328 ARG A C 1
ATOM 2561 O O . ARG A 1 328 ? -24.963 1.846 10.740 1.00 92.44 328 ARG A O 1
ATOM 2568 N N . LYS A 1 329 ? -26.698 0.439 10.965 1.00 92.19 329 LYS A N 1
ATOM 2569 C CA . LYS A 1 329 ? -27.748 1.476 10.858 1.00 92.19 329 LYS A CA 1
ATOM 2570 C C . LYS A 1 329 ? -27.783 2.461 12.028 1.00 92.19 329 LYS A C 1
ATOM 2572 O O . LYS A 1 329 ? -28.200 3.605 11.836 1.00 92.19 329 LYS A O 1
ATOM 2577 N N . LYS A 1 330 ? -27.381 2.013 13.221 1.00 92.50 330 LYS A N 1
ATOM 2578 C CA . LYS A 1 330 ? -27.396 2.789 14.470 1.00 92.50 330 LYS A CA 1
ATOM 2579 C C . LYS A 1 330 ? -26.126 3.609 14.667 1.00 92.50 330 LYS A C 1
ATOM 2581 O O . LYS A 1 330 ? -26.158 4.580 15.416 1.00 92.50 330 LYS A O 1
ATOM 2586 N N . ILE A 1 331 ? -25.024 3.224 14.028 1.00 93.38 331 ILE A N 1
ATOM 2587 C CA . ILE A 1 331 ? -23.749 3.929 14.141 1.00 93.38 331 ILE A CA 1
ATOM 2588 C C . ILE A 1 331 ? -23.804 5.254 13.373 1.00 93.38 331 ILE A C 1
ATOM 2590 O O . ILE A 1 331 ? -24.332 5.340 12.261 1.00 93.38 331 ILE A O 1
ATOM 2594 N N . ASN A 1 332 ? -23.247 6.306 13.968 1.00 94.25 332 ASN A N 1
ATOM 2595 C CA . ASN A 1 332 ? -23.117 7.620 13.357 1.00 94.25 332 ASN A CA 1
ATOM 2596 C C . ASN A 1 332 ? -21.815 7.718 12.547 1.00 94.25 332 ASN A C 1
ATOM 2598 O O . ASN A 1 332 ? -20.871 8.411 12.924 1.00 94.25 332 ASN A O 1
ATOM 2602 N N . TRP A 1 333 ? -21.772 7.016 11.410 1.00 92.94 333 TRP A N 1
ATOM 2603 C CA . TRP A 1 333 ? -20.599 6.977 10.525 1.00 92.94 333 TRP A CA 1
ATOM 2604 C C . TRP A 1 333 ? -20.116 8.368 10.119 1.00 92.94 333 TRP A C 1
ATOM 2606 O O . TRP A 1 333 ? -18.918 8.627 10.130 1.00 92.94 333 TRP A O 1
ATOM 2616 N N . LYS A 1 334 ? -21.048 9.298 9.874 1.00 91.44 334 LYS A N 1
ATOM 2617 C CA . LYS A 1 334 ? -20.726 10.687 9.542 1.00 91.44 334 LYS A CA 1
ATOM 2618 C C . LYS A 1 334 ? -19.880 11.353 10.629 1.00 91.44 334 LYS A C 1
ATOM 2620 O O . LYS A 1 334 ? -18.859 11.943 10.303 1.00 91.44 334 LYS A O 1
ATOM 2625 N N . LYS A 1 335 ? -20.257 11.234 11.910 1.00 92.31 335 LYS A N 1
ATOM 2626 C CA . LYS A 1 335 ? -19.445 11.771 13.019 1.00 92.31 335 LYS A CA 1
ATOM 2627 C C . LYS A 1 335 ? -18.100 11.055 13.145 1.00 92.31 335 LYS A C 1
ATOM 2629 O O . LYS A 1 335 ? -17.104 11.713 13.428 1.00 92.31 335 LYS A O 1
ATOM 2634 N N . LEU A 1 336 ? -18.063 9.736 12.942 1.00 91.81 336 LEU A N 1
ATOM 2635 C CA . LEU A 1 336 ? -16.826 8.953 13.041 1.00 91.81 336 LEU A CA 1
ATOM 2636 C C . LEU A 1 336 ? -15.815 9.274 11.927 1.00 91.81 336 LEU A C 1
ATOM 2638 O O . LEU A 1 336 ? -14.610 9.222 12.170 1.00 91.81 336 LEU A O 1
ATOM 2642 N N . TYR A 1 337 ? -16.293 9.623 10.730 1.00 89.12 337 TYR A N 1
ATOM 2643 C CA . TYR A 1 337 ? -15.460 10.030 9.595 1.00 89.12 337 TYR A CA 1
ATOM 2644 C C . TYR A 1 337 ? -15.136 11.531 9.579 1.00 89.12 337 TYR A C 1
ATOM 2646 O O . TYR A 1 337 ? -14.181 11.942 8.919 1.00 89.12 337 TYR A O 1
ATOM 2654 N N . ASP A 1 338 ? -15.884 12.349 10.321 1.00 86.00 338 ASP A N 1
ATOM 2655 C CA . ASP A 1 338 ? -15.656 13.789 10.402 1.00 86.00 338 ASP A CA 1
ATOM 2656 C C . ASP A 1 338 ? -14.444 14.132 11.284 1.00 86.00 338 ASP A C 1
ATOM 2658 O O . ASP A 1 338 ? -14.413 13.883 12.491 1.00 86.00 338 ASP A O 1
ATOM 2662 N N . ARG A 1 339 ? -13.450 14.784 10.674 1.00 77.38 339 ARG A N 1
ATOM 2663 C CA . ARG A 1 339 ? -12.220 15.256 11.332 1.00 77.38 339 ARG A CA 1
ATOM 2664 C C . ARG A 1 339 ? -12.468 16.325 12.394 1.00 77.38 339 ARG A C 1
ATOM 2666 O O . ARG A 1 339 ? -11.615 16.521 13.263 1.00 77.38 339 ARG A O 1
ATOM 2673 N N . GLN A 1 340 ? -13.584 17.048 12.297 1.00 83.00 340 GLN A N 1
ATOM 2674 C CA . GLN A 1 340 ? -13.954 18.089 13.254 1.00 83.00 340 GLN A CA 1
ATOM 2675 C C . GLN A 1 340 ? -14.519 17.505 14.550 1.00 83.00 340 GLN A C 1
ATOM 2677 O O . GLN A 1 340 ? -14.544 18.193 15.571 1.00 83.00 340 GLN A O 1
ATOM 2682 N N . THR A 1 341 ? -14.925 16.233 14.543 1.00 84.06 341 THR A N 1
ATOM 2683 C CA . THR A 1 341 ? -15.361 15.536 15.749 1.00 84.06 341 THR A CA 1
ATOM 2684 C C . THR A 1 341 ? -14.159 15.331 16.662 1.00 84.06 341 THR A C 1
ATOM 2686 O O . THR A 1 341 ? -13.340 14.444 16.458 1.00 84.06 341 THR A O 1
ATOM 2689 N N . GLN A 1 342 ? -14.024 16.155 17.694 1.00 80.44 342 GLN A N 1
ATOM 2690 C CA . GLN A 1 342 ? -12.987 16.005 18.710 1.00 80.44 342 GLN A CA 1
ATOM 2691 C C . GLN A 1 342 ? -13.581 16.277 20.092 1.00 80.44 342 GLN A C 1
ATOM 2693 O O . GLN A 1 342 ? -14.568 17.015 20.204 1.00 80.44 342 GLN A O 1
ATOM 2698 N N . PRO A 1 343 ? -13.022 15.679 21.160 1.00 75.56 343 PRO A N 1
ATOM 2699 C CA . PRO A 1 343 ? -13.389 16.082 22.508 1.00 75.56 343 PRO A CA 1
ATOM 2700 C C . PRO A 1 343 ? -13.030 17.560 22.704 1.00 75.56 343 PRO A C 1
ATOM 2702 O O . PRO A 1 343 ? -12.170 18.108 22.007 1.00 75.56 343 PRO A O 1
ATOM 2705 N N . LYS A 1 344 ? -13.685 18.228 23.661 1.00 76.81 344 LYS A N 1
ATOM 2706 C CA . LYS A 1 344 ? -13.385 19.637 23.939 1.00 76.81 344 LYS A CA 1
ATOM 2707 C C . LYS A 1 344 ? -11.890 19.783 24.271 1.00 76.81 344 LYS A C 1
ATOM 2709 O O . LYS A 1 344 ? -11.371 18.969 25.046 1.00 76.81 344 LYS A O 1
ATOM 2714 N N . PRO A 1 345 ? -11.199 20.802 23.729 1.00 71.19 345 PRO A N 1
ATOM 2715 C CA . PRO A 1 345 ? -9.778 21.002 23.988 1.00 71.19 345 PRO A CA 1
ATOM 2716 C C . PRO A 1 345 ? -9.467 20.985 25.489 1.00 71.19 345 PRO A C 1
ATOM 2718 O O . PRO A 1 345 ? -10.148 21.639 26.276 1.00 71.19 345 PRO A O 1
ATOM 2721 N N . GLY A 1 346 ? -8.453 20.214 25.886 1.00 69.19 346 GLY A N 1
ATOM 2722 C CA . GLY A 1 346 ? -8.021 20.105 27.284 1.00 69.19 346 GLY A CA 1
ATOM 2723 C C . GLY A 1 346 ? -8.896 19.223 28.183 1.00 69.19 346 GLY A C 1
ATOM 2724 O O . GLY A 1 346 ? -8.595 19.106 29.367 1.00 69.19 346 GLY A O 1
ATOM 2725 N N . THR A 1 347 ? -9.940 18.578 27.653 1.00 78.19 347 THR A N 1
ATOM 2726 C CA . THR A 1 347 ? -10.758 17.620 28.414 1.00 78.19 347 THR A CA 1
ATOM 2727 C C . THR A 1 347 ? -10.461 16.185 28.000 1.00 78.19 347 THR A C 1
ATOM 2729 O O . THR A 1 347 ? -10.292 15.888 26.817 1.00 78.19 347 THR A O 1
ATOM 2732 N N . ALA A 1 348 ? -10.385 15.287 28.983 1.00 81.88 348 ALA A N 1
ATOM 2733 C CA . ALA A 1 348 ? -10.328 13.858 28.711 1.00 81.88 348 ALA A CA 1
ATOM 2734 C C . ALA A 1 348 ? -11.666 13.390 28.102 1.00 81.88 348 ALA A C 1
ATOM 2736 O O . ALA A 1 348 ? -12.718 13.916 28.479 1.00 81.88 348 ALA A O 1
ATOM 2737 N N . PRO A 1 349 ? -11.653 12.411 27.181 1.00 87.50 349 PRO A N 1
ATOM 2738 C CA . PRO A 1 349 ? -12.885 11.836 26.655 1.00 87.50 349 PRO A CA 1
ATOM 2739 C C . PRO A 1 349 ? -13.700 11.188 27.783 1.00 87.50 349 PRO A C 1
ATOM 2741 O O . PRO A 1 349 ? -13.134 10.630 28.722 1.00 87.50 349 PRO A O 1
ATOM 2744 N N . THR A 1 350 ? -15.029 11.240 27.679 1.00 92.06 350 THR A N 1
ATOM 2745 C CA . THR A 1 350 ? -15.948 10.571 28.613 1.00 92.06 350 THR A CA 1
ATOM 2746 C C . THR A 1 350 ? -16.764 9.488 27.902 1.00 92.06 350 THR A C 1
ATOM 2748 O O . THR A 1 350 ? -16.922 9.550 26.675 1.00 92.06 350 THR A O 1
ATOM 2751 N N . PRO A 1 351 ? -17.307 8.493 28.634 1.00 92.06 351 PRO A N 1
ATOM 2752 C CA . PRO A 1 351 ? -18.168 7.470 28.040 1.00 92.06 351 PRO A CA 1
ATOM 2753 C C . PRO A 1 351 ? -19.392 8.061 27.339 1.00 92.06 351 PRO A C 1
ATOM 2755 O O . PRO A 1 351 ? -19.810 7.565 26.298 1.00 92.06 351 PRO A O 1
ATOM 2758 N N . GLU A 1 352 ? -19.954 9.137 27.885 1.00 91.62 352 GLU A N 1
ATOM 2759 C CA . GLU A 1 352 ? -21.128 9.819 27.339 1.00 91.62 352 GLU A CA 1
ATOM 2760 C C . GLU A 1 352 ? -20.803 10.451 25.987 1.00 91.62 352 GLU A C 1
ATOM 2762 O O . GLU A 1 352 ? -21.529 10.227 25.020 1.00 91.62 352 GLU A O 1
ATOM 2767 N N . TRP A 1 353 ? -19.675 11.164 25.896 1.00 91.88 353 TRP A N 1
ATOM 2768 C CA . TRP A 1 353 ? -19.218 11.756 24.641 1.00 91.88 353 TRP A CA 1
ATOM 2769 C C . TRP A 1 353 ? -18.925 10.682 23.587 1.00 91.88 353 TRP A C 1
ATOM 2771 O O . TRP A 1 353 ? -19.369 10.807 22.446 1.00 91.88 353 TRP A O 1
ATOM 2781 N N . LEU A 1 354 ? -18.248 9.586 23.963 1.00 91.75 354 LEU A N 1
ATOM 2782 C CA . LEU A 1 354 ? -17.991 8.489 23.023 1.00 91.75 354 LEU A CA 1
ATOM 2783 C C . LEU A 1 354 ? -19.283 7.835 22.519 1.00 91.75 354 LEU A C 1
ATOM 2785 O O . LEU A 1 354 ? -19.387 7.537 21.331 1.00 91.75 354 LEU A O 1
ATOM 2789 N N . ARG A 1 355 ? -20.292 7.651 23.379 1.00 92.19 355 ARG A N 1
ATOM 2790 C CA . ARG A 1 355 ? -21.607 7.146 22.952 1.00 92.19 355 ARG A CA 1
ATOM 2791 C C . ARG A 1 355 ? -22.314 8.118 22.006 1.00 92.19 355 ARG A C 1
ATOM 2793 O O . ARG A 1 355 ? -22.925 7.664 21.047 1.00 92.19 355 ARG A O 1
ATOM 2800 N N . GLU A 1 356 ? -22.206 9.424 22.242 1.00 91.88 356 GLU A N 1
ATOM 2801 C CA . GLU A 1 356 ? -22.831 10.467 21.416 1.00 91.88 356 GLU A CA 1
ATOM 2802 C C . GLU A 1 356 ? -22.237 10.569 19.998 1.00 91.88 356 GLU A C 1
ATOM 2804 O O . GLU A 1 356 ? -22.929 10.958 19.051 1.00 91.88 356 GLU A O 1
ATOM 2809 N N . ILE A 1 357 ? -20.945 10.262 19.838 1.00 93.38 357 ILE A N 1
ATOM 2810 C CA . ILE A 1 357 ? -20.307 10.228 18.514 1.00 93.38 357 ILE A CA 1
ATOM 2811 C C . ILE A 1 357 ? -20.454 8.871 17.828 1.00 93.38 357 ILE A C 1
ATOM 2813 O O . ILE A 1 357 ? -20.467 8.821 16.602 1.00 93.38 357 ILE A O 1
ATOM 2817 N N . LEU A 1 358 ? -20.549 7.781 18.598 1.00 93.06 358 LEU A N 1
ATOM 2818 C CA . LEU A 1 358 ? -20.661 6.427 18.064 1.00 93.06 358 LEU A CA 1
ATOM 2819 C C . LEU A 1 358 ? -22.080 6.137 17.580 1.00 93.06 358 LEU A C 1
ATOM 2821 O O . LEU A 1 358 ? -22.249 5.571 16.505 1.00 93.06 358 LEU A O 1
ATOM 2825 N N . TRP A 1 359 ? -23.097 6.526 18.345 1.00 93.19 359 TRP A N 1
ATOM 2826 C CA . TRP A 1 359 ? -24.491 6.206 18.056 1.00 93.19 359 TRP A CA 1
ATOM 2827 C C . TRP A 1 359 ? -25.239 7.410 17.484 1.00 93.19 359 TRP A C 1
ATOM 2829 O O . TRP A 1 359 ? -25.015 8.557 17.871 1.00 93.19 359 TRP A O 1
ATOM 2839 N N . LYS A 1 360 ? -26.161 7.154 16.556 1.00 91.19 360 LYS A N 1
ATOM 2840 C CA . LYS A 1 360 ? -27.166 8.138 16.151 1.00 91.19 360 LYS A CA 1
ATOM 2841 C C . LYS A 1 360 ? -28.071 8.423 17.348 1.00 91.19 360 LYS A C 1
ATOM 2843 O O . LYS A 1 360 ? -28.494 7.496 18.036 1.00 91.19 360 LYS A O 1
ATOM 2848 N N . THR A 1 361 ? -28.373 9.691 17.593 1.00 80.25 361 THR A N 1
ATOM 2849 C CA . THR A 1 361 ? -29.416 10.070 18.548 1.00 80.25 361 THR A CA 1
ATOM 2850 C C . THR A 1 361 ? -30.791 9.749 17.964 1.00 80.25 361 THR A C 1
ATOM 2852 O O . THR A 1 361 ? -31.010 9.913 16.759 1.00 80.25 361 THR A O 1
ATOM 2855 N N . ASP A 1 362 ? -31.717 9.284 18.809 1.00 56.38 362 ASP A N 1
ATOM 2856 C CA . ASP A 1 362 ? -33.097 9.004 18.401 1.00 56.38 362 ASP A CA 1
ATOM 2857 C C . ASP A 1 362 ? -33.689 10.229 17.681 1.00 56.38 362 ASP A C 1
ATOM 2859 O O . ASP A 1 362 ? -33.687 11.341 18.208 1.00 56.38 362 ASP A O 1
ATOM 2863 N N . GLY A 1 363 ? -34.142 10.031 16.439 1.00 53.72 363 GLY A N 1
ATOM 2864 C CA . GLY A 1 363 ? -34.650 11.093 15.561 1.00 53.72 363 GLY A CA 1
ATOM 2865 C C . GLY A 1 363 ? -33.742 11.465 14.381 1.00 53.72 363 GLY A C 1
ATOM 2866 O O . GLY A 1 363 ? -34.208 12.126 13.457 1.00 53.72 363 GLY A O 1
ATOM 2867 N N . GLN A 1 364 ? -32.491 10.995 14.334 1.00 51.75 364 GLN A N 1
ATOM 2868 C CA . GLN A 1 364 ? -31.640 11.096 13.138 1.00 51.75 364 GLN A CA 1
ATOM 2869 C C . GLN A 1 364 ? -31.913 9.932 12.167 1.00 51.75 364 GLN A C 1
ATOM 2871 O O . GLN A 1 364 ? -31.072 9.055 11.970 1.00 51.75 364 GLN A O 1
ATOM 2876 N N . ASN A 1 365 ? -33.110 9.909 11.573 1.00 38.25 365 ASN A N 1
ATOM 2877 C CA . ASN A 1 365 ? -33.434 9.028 10.448 1.00 38.25 365 ASN A CA 1
ATOM 2878 C C . ASN A 1 365 ? -33.381 9.810 9.134 1.00 38.25 365 ASN A C 1
ATOM 2880 O O . ASN A 1 365 ? -34.325 10.529 8.814 1.00 38.25 365 ASN A O 1
ATOM 2884 N N . SER A 1 366 ? -32.300 9.608 8.384 1.00 39.97 366 SER A N 1
ATOM 2885 C CA . SER A 1 366 ? -32.245 9.640 6.914 1.00 39.97 366 SER A CA 1
ATOM 2886 C C . SER A 1 366 ? -30.843 9.237 6.492 1.00 39.97 366 SER A C 1
ATOM 2888 O O . SER A 1 366 ? -29.917 10.035 6.773 1.00 39.97 366 SER A O 1
#

Radius of gyration: 27.14 Å; chains: 1; bounding box: 70×41×74 Å